Protein AF-J6F3E7-F1 (afdb_monomer_lite)

InterPro domains:
  IPR005828 Major facilitator, sugar transporter-like [PF00083] (1-115)
  IPR005828 Major facilitator, sugar transporter-like [PF00083] (135-213)
  IPR036259 MFS transporter superfamily [G3DSA:1.20.1250.20] (1-120)
  IPR036259 MFS transporter superfamily [G3DSA:1.20.1250.20] (129-216)
  IPR036259 MFS transporter superfamily [SSF103473] (1-211)
  IPR050360 Major Facilitator Superfamily Sugar Transporters [PTHR48022] (1-118)

pLDDT: mean 73.23, std 12.28, range [44.66, 89.81]

Organism: Trichosporon asahii var. asahii (strain ATCC 90039 / CBS 2479 / JCM 2466 / KCTC 7840 / NBRC 103889/ NCYC 2677 / UAMH 7654) (NCBI:txid1186058)

Structure (mmCIF, N/CA/C/O backbone):
data_AF-J6F3E7-F1
#
_entry.id   AF-J6F3E7-F1
#
loop_
_atom_site.group_PDB
_atom_site.id
_atom_site.type_symbol
_atom_site.label_atom_id
_atom_site.label_alt_id
_atom_site.label_comp_id
_atom_site.label_asym_id
_atom_site.label_entity_id
_atom_site.label_seq_id
_atom_site.pdbx_PDB_ins_code
_atom_site.Cartn_x
_atom_site.Cartn_y
_atom_site.Cartn_z
_atom_site.occupancy
_atom_site.B_iso_or_equiv
_atom_site.auth_seq_id
_atom_site.auth_comp_id
_atom_site.auth_asym_id
_atom_site.auth_atom_id
_atom_site.pdbx_PDB_model_num
ATOM 1 N N . MET A 1 1 ? 6.296 13.753 31.935 1.00 50.19 1 MET A N 1
ATOM 2 C CA . MET A 1 1 ? 5.073 13.911 31.118 1.00 50.19 1 MET A CA 1
ATOM 3 C C . MET A 1 1 ? 3.996 13.034 31.738 1.00 50.19 1 MET A C 1
ATOM 5 O O . MET A 1 1 ? 4.349 11.924 32.119 1.00 50.19 1 MET A O 1
ATOM 9 N N . PRO A 1 2 ? 2.759 13.520 31.930 1.00 67.19 2 PRO A N 1
ATOM 10 C CA . PRO A 1 2 ? 1.663 12.683 32.423 1.00 67.19 2 PRO A CA 1
ATOM 11 C C . PRO A 1 2 ? 1.386 11.515 31.458 1.00 67.19 2 PRO A C 1
ATOM 13 O O . PRO A 1 2 ? 1.603 11.644 30.252 1.00 67.19 2 PRO A O 1
ATOM 16 N N . GLU A 1 3 ? 0.958 10.369 31.996 1.00 77.50 3 GLU A N 1
ATOM 17 C CA . GLU A 1 3 ? 0.571 9.191 31.205 1.00 77.50 3 GLU A CA 1
ATOM 18 C C . GLU A 1 3 ? -0.661 9.510 30.337 1.00 77.50 3 GLU A C 1
ATOM 20 O O . GLU A 1 3 ? -1.531 10.282 30.739 1.00 77.50 3 GLU A O 1
ATOM 25 N N . SER A 1 4 ? -0.746 8.926 29.136 1.00 85.69 4 SER A N 1
ATOM 26 C CA . SER A 1 4 ? -1.888 9.156 28.241 1.00 85.69 4 SER A CA 1
ATOM 27 C C . SER A 1 4 ? -3.183 8.590 28.855 1.00 85.69 4 SER A C 1
ATOM 29 O O . SER A 1 4 ? -3.201 7.405 29.204 1.00 85.69 4 SER A O 1
ATOM 31 N N . PRO A 1 5 ? -4.289 9.361 28.910 1.00 81.81 5 PRO A N 1
ATOM 32 C CA . PRO A 1 5 ? -5.588 8.881 29.397 1.00 81.81 5 PRO A CA 1
ATOM 33 C C . PRO A 1 5 ? -6.073 7.594 28.711 1.00 81.81 5 PRO A C 1
ATOM 35 O O . PRO A 1 5 ? -6.621 6.706 29.362 1.00 81.81 5 PRO A O 1
ATOM 38 N N . ARG A 1 6 ? -5.776 7.427 27.412 1.00 85.38 6 ARG A N 1
ATOM 39 C CA . ARG A 1 6 ? -6.080 6.197 26.655 1.00 85.38 6 ARG A CA 1
ATOM 40 C C . ARG A 1 6 ? -5.357 4.970 27.211 1.00 85.38 6 ARG A C 1
ATOM 42 O O . ARG A 1 6 ? -5.933 3.888 27.272 1.00 85.38 6 ARG A O 1
ATOM 49 N N . TRP A 1 7 ? -4.097 5.125 27.616 1.00 87.00 7 TRP A N 1
ATOM 50 C CA . TRP A 1 7 ? -3.309 4.030 28.183 1.00 87.00 7 TRP A CA 1
ATOM 51 C C . TRP A 1 7 ? -3.808 3.642 29.579 1.00 87.00 7 TRP A C 1
ATOM 53 O O . TRP A 1 7 ? -3.915 2.455 29.874 1.00 87.00 7 TRP A O 1
ATOM 63 N N . LEU A 1 8 ? -4.181 4.626 30.404 1.00 86.62 8 LEU A N 1
ATOM 64 C CA . LEU A 1 8 ? -4.735 4.397 31.742 1.00 86.62 8 LEU A CA 1
ATOM 65 C C . LEU A 1 8 ? -6.034 3.581 31.688 1.00 86.62 8 LEU A C 1
ATOM 67 O O . LEU A 1 8 ? -6.158 2.580 32.393 1.00 86.62 8 LEU A O 1
ATOM 71 N N . ILE A 1 9 ? -6.953 3.931 30.784 1.00 86.75 9 ILE A N 1
ATOM 72 C CA . ILE A 1 9 ? -8.197 3.170 30.576 1.00 86.75 9 ILE A CA 1
ATOM 73 C C . ILE A 1 9 ? -7.888 1.762 30.053 1.00 86.75 9 ILE A C 1
ATOM 75 O O . ILE A 1 9 ? -8.474 0.791 30.528 1.00 86.75 9 ILE A O 1
ATOM 79 N N . LYS A 1 10 ? -6.909 1.618 29.149 1.00 82.56 10 LYS A N 1
ATOM 80 C CA . LYS A 1 10 ? -6.457 0.308 28.650 1.00 82.56 10 LYS A CA 1
ATOM 81 C C . LYS A 1 10 ? -5.895 -0.603 29.753 1.00 82.56 10 LYS A C 1
ATOM 83 O O . LYS A 1 10 ? -6.013 -1.818 29.640 1.00 82.56 10 LYS A O 1
ATOM 88 N N . GLN A 1 11 ? -5.314 -0.032 30.810 1.00 86.19 11 GLN A N 1
ATOM 89 C CA . GLN A 1 11 ? -4.823 -0.751 31.997 1.00 86.19 11 GLN A CA 1
ATOM 90 C C . GLN A 1 11 ? -5.900 -0.961 33.079 1.00 86.19 11 GLN A C 1
ATOM 92 O O . GLN A 1 11 ? -5.590 -1.445 34.164 1.00 86.19 11 GLN A O 1
ATOM 97 N N . GLY A 1 12 ? -7.156 -0.575 32.825 1.00 84.88 12 GLY A N 1
ATOM 98 C CA . GLY A 1 12 ? -8.250 -0.658 33.800 1.00 84.88 12 GLY A CA 1
ATOM 99 C C . GLY A 1 12 ? -8.241 0.445 34.868 1.00 84.88 12 GLY A C 1
ATOM 100 O O . GLY A 1 12 ? -9.077 0.426 35.766 1.00 84.88 12 GLY A O 1
ATOM 101 N N . ARG A 1 13 ? -7.343 1.435 34.772 1.00 88.75 13 ARG A N 1
ATOM 102 C CA . ARG A 1 13 ? -7.212 2.574 35.703 1.00 88.75 13 ARG A CA 1
ATOM 103 C C . ARG A 1 13 ? -8.103 3.739 35.268 1.00 88.75 13 ARG A C 1
ATOM 105 O O . ARG A 1 13 ? -7.631 4.815 34.903 1.00 88.75 13 ARG A O 1
ATOM 112 N N . VAL A 1 14 ? -9.409 3.495 35.265 1.00 85.75 14 VAL A N 1
ATOM 113 C CA . VAL A 1 14 ? -10.422 4.412 34.719 1.00 85.75 14 VAL A CA 1
ATOM 114 C C . VAL A 1 14 ? -10.509 5.718 35.516 1.00 85.75 14 VAL A C 1
ATOM 116 O O . VAL A 1 14 ? -10.544 6.791 34.917 1.00 85.75 14 VAL A O 1
ATOM 119 N N . ASP A 1 15 ? -10.449 5.643 36.846 1.00 86.00 15 ASP A N 1
ATOM 120 C CA . ASP A 1 15 ? -10.555 6.818 37.726 1.00 86.00 15 ASP A CA 1
ATOM 121 C C . ASP A 1 15 ? -9.326 7.734 37.637 1.00 86.00 15 ASP A C 1
ATOM 123 O O . ASP A 1 15 ? -9.420 8.954 37.787 1.00 86.00 15 ASP A O 1
ATOM 127 N N . ASP A 1 16 ? -8.150 7.157 37.371 1.00 85.75 16 ASP A N 1
ATOM 128 C CA . ASP A 1 16 ? -6.927 7.924 37.129 1.00 85.75 16 ASP A CA 1
ATOM 129 C C . ASP A 1 16 ? -7.004 8.659 35.786 1.00 85.75 16 ASP A C 1
ATOM 131 O O . ASP A 1 16 ? -6.597 9.817 35.699 1.00 85.75 16 ASP A O 1
ATOM 135 N N . ALA A 1 17 ? -7.561 8.019 34.752 1.00 84.12 17 ALA A N 1
ATOM 136 C CA . ALA A 1 17 ? -7.767 8.649 33.451 1.00 84.12 17 ALA A CA 1
ATOM 137 C C . ALA A 1 17 ? -8.753 9.818 33.538 1.00 84.12 17 ALA A C 1
ATOM 139 O O . ALA A 1 17 ? -8.473 10.894 33.011 1.00 84.12 17 ALA A O 1
ATOM 140 N N . HIS A 1 18 ? -9.857 9.630 34.265 1.00 85.31 18 HIS A N 1
ATOM 141 C CA . HIS A 1 18 ? -10.867 10.659 34.505 1.00 85.31 18 HIS A CA 1
ATOM 142 C C . HIS A 1 18 ? -10.257 11.869 35.224 1.00 85.31 18 HIS A C 1
ATOM 144 O O . HIS A 1 18 ? -10.434 13.000 34.786 1.00 85.31 18 HIS A O 1
ATOM 150 N N . ARG A 1 19 ? -9.412 11.639 36.237 1.00 85.81 19 ARG A N 1
ATOM 151 C CA . ARG A 1 19 ? -8.704 12.705 36.970 1.00 85.81 19 ARG A CA 1
ATOM 152 C C . ARG A 1 19 ? -7.705 13.473 36.111 1.00 85.81 19 ARG A C 1
ATOM 154 O O . ARG A 1 19 ? -7.544 14.679 36.283 1.00 85.81 19 ARG A O 1
ATOM 161 N N . VAL A 1 20 ? -7.012 12.785 35.205 1.00 85.94 20 VAL A N 1
ATOM 162 C CA . VAL A 1 20 ? -6.081 13.421 34.263 1.00 85.94 20 VAL A CA 1
ATOM 163 C C . VAL A 1 20 ? -6.845 14.279 33.251 1.00 85.94 20 VAL A C 1
ATOM 165 O O . VAL A 1 20 ? -6.427 15.409 33.005 1.00 85.94 20 VAL A O 1
ATOM 168 N N . LEU A 1 21 ? -7.971 13.792 32.721 1.00 84.19 21 LEU A N 1
ATOM 169 C CA . LEU A 1 21 ? -8.822 1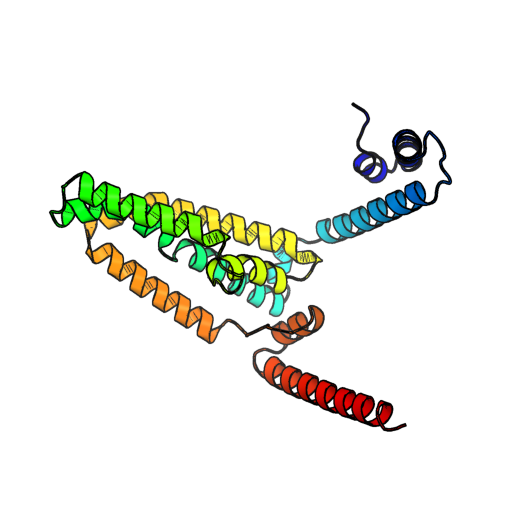4.548 31.796 1.00 84.19 21 LEU A CA 1
ATOM 170 C C . LEU A 1 21 ? -9.462 15.762 32.477 1.00 84.19 21 LEU A C 1
ATOM 172 O O . LEU A 1 21 ? -9.317 16.876 31.986 1.00 84.19 21 LEU A O 1
ATOM 176 N N . ALA A 1 22 ? -10.043 15.583 33.664 1.00 84.94 22 ALA A N 1
ATOM 177 C CA . ALA A 1 22 ? -10.606 16.668 34.464 1.00 84.94 22 ALA A CA 1
ATOM 178 C C . ALA A 1 22 ? -9.570 17.759 34.756 1.00 84.94 22 ALA A C 1
ATOM 180 O O . ALA A 1 22 ? -9.826 18.945 34.555 1.00 84.94 22 ALA A O 1
ATOM 181 N N . LYS A 1 23 ? -8.353 17.373 35.159 1.00 85.31 23 LYS A N 1
ATOM 182 C CA . LYS A 1 23 ? -7.267 18.320 35.445 1.00 85.31 23 LYS A CA 1
ATOM 183 C C . LYS A 1 23 ? -6.833 19.128 34.219 1.00 85.31 23 LYS A C 1
ATOM 185 O O . LYS A 1 23 ? -6.443 20.282 34.379 1.00 85.31 23 LYS A O 1
ATOM 190 N N . HIS A 1 24 ? -6.844 18.531 33.029 1.00 83.06 24 HIS A N 1
ATOM 191 C CA . HIS A 1 24 ? -6.349 19.180 31.815 1.00 83.06 24 HIS A CA 1
ATOM 192 C C . HIS A 1 24 ? -7.425 19.927 31.024 1.00 83.06 24 HIS A C 1
ATOM 194 O O . HIS A 1 24 ? -7.094 20.944 30.419 1.00 83.06 24 HIS A O 1
ATOM 200 N N . HIS A 1 25 ? -8.675 19.465 31.035 1.00 80.56 25 HIS A N 1
ATOM 201 C CA . HIS A 1 25 ? -9.743 20.000 30.183 1.00 80.56 25 HIS A CA 1
ATOM 202 C C . HIS A 1 25 ? -10.856 20.721 30.956 1.00 80.56 25 HIS A C 1
ATOM 204 O O . HIS A 1 25 ? -11.496 21.595 30.385 1.00 80.56 25 HIS A O 1
ATOM 210 N N . ALA A 1 26 ? -11.034 20.444 32.253 1.00 79.62 26 ALA A N 1
ATOM 211 C CA . ALA A 1 26 ? -12.095 21.041 33.076 1.00 79.62 26 ALA A CA 1
ATOM 212 C C . ALA A 1 26 ? -11.584 21.629 34.408 1.00 79.62 26 ALA A C 1
ATOM 214 O O . ALA A 1 26 ? -12.322 21.751 35.381 1.00 79.62 26 ALA A O 1
ATOM 215 N N . ASN A 1 27 ? -10.295 21.986 34.478 1.00 80.62 27 ASN A N 1
ATOM 216 C CA . ASN A 1 27 ? -9.660 22.602 35.653 1.00 80.62 27 ASN A CA 1
ATOM 217 C C . ASN A 1 27 ? -9.866 21.828 36.981 1.00 80.62 27 ASN A C 1
ATOM 219 O O . ASN A 1 27 ? -9.847 22.408 38.065 1.00 80.62 27 ASN A O 1
ATOM 223 N N . GLY A 1 28 ? -10.038 20.507 36.892 1.00 77.31 28 GLY A N 1
ATOM 224 C CA . GLY A 1 28 ? -10.258 19.601 38.019 1.00 77.31 28 GLY A CA 1
ATOM 225 C C . GLY A 1 28 ? -11.706 19.150 38.221 1.00 77.31 28 GLY A C 1
ATOM 226 O O . GLY A 1 28 ? -11.921 18.307 39.089 1.00 77.31 28 GLY A O 1
ATOM 227 N N . ASP A 1 29 ? -12.667 19.648 37.438 1.00 82.56 29 ASP A N 1
ATOM 228 C CA . ASP A 1 29 ? -14.055 19.187 37.502 1.00 82.56 29 ASP A CA 1
ATOM 229 C C . ASP A 1 29 ? -14.221 17.834 36.790 1.00 82.56 29 ASP A C 1
ATOM 231 O O . ASP A 1 29 ? -13.900 17.675 35.611 1.00 82.56 29 ASP A O 1
ATOM 235 N N . MET A 1 30 ? -14.669 16.832 37.543 1.00 79.00 30 MET A N 1
ATOM 236 C CA . MET A 1 30 ? -14.867 15.467 37.052 1.00 79.00 30 MET A CA 1
ATOM 237 C C . MET A 1 30 ? -16.235 15.304 36.384 1.00 79.00 30 MET A C 1
ATOM 239 O O . MET A 1 30 ? -16.381 14.444 35.519 1.00 79.00 30 MET A O 1
ATOM 243 N N . ASP A 1 31 ? -17.221 16.120 36.751 1.00 83.88 31 ASP A N 1
ATOM 244 C CA . ASP A 1 31 ? -18.595 15.997 36.258 1.00 83.88 31 ASP A CA 1
ATOM 245 C C . ASP A 1 31 ? -18.865 16.907 35.051 1.00 83.88 31 ASP A C 1
ATOM 247 O O . ASP A 1 31 ? -19.991 16.968 34.551 1.00 83.88 31 ASP A O 1
ATOM 251 N N . ASP A 1 32 ? -17.830 17.589 34.549 1.00 86.31 32 ASP A N 1
ATOM 252 C CA . ASP A 1 32 ? -17.946 18.426 33.366 1.00 86.31 32 ASP A CA 1
ATOM 253 C C . ASP A 1 32 ? -18.401 17.592 32.143 1.00 86.31 32 ASP A C 1
ATOM 255 O O . ASP A 1 32 ? -17.823 16.530 31.853 1.00 86.31 32 ASP A O 1
ATOM 259 N N . PRO A 1 33 ? -19.421 18.055 31.393 1.00 86.31 33 PRO A N 1
ATOM 260 C CA . PRO A 1 33 ? -19.954 17.339 30.238 1.00 86.31 33 PRO A CA 1
ATOM 261 C C . PRO A 1 33 ? -18.902 16.974 29.182 1.00 86.31 33 PRO A C 1
ATOM 263 O O . PRO A 1 33 ? -19.021 15.925 28.547 1.00 86.31 33 PRO A O 1
ATOM 266 N N . LEU A 1 34 ? -17.865 17.801 28.997 1.00 86.56 34 LEU A N 1
ATOM 267 C CA . LEU A 1 34 ? -16.790 17.548 28.037 1.00 86.56 34 LEU A CA 1
ATOM 268 C C . LEU A 1 34 ? -15.946 16.343 28.459 1.00 86.56 34 LEU A C 1
ATOM 270 O O . LEU A 1 34 ? -15.649 15.476 27.641 1.00 86.56 34 LEU A O 1
ATOM 274 N N . VAL A 1 35 ? -15.599 16.254 29.743 1.00 85.62 35 VAL A N 1
ATOM 275 C CA . VAL A 1 35 ? -14.761 15.174 30.285 1.00 85.62 35 VAL A CA 1
ATOM 276 C C . VAL A 1 35 ? -15.484 13.834 30.197 1.00 85.62 35 VAL A C 1
ATOM 278 O O . VAL A 1 35 ? -14.885 12.824 29.821 1.00 85.62 35 VAL A O 1
ATOM 281 N N . LEU A 1 36 ? -16.784 13.817 30.499 1.00 86.88 36 LEU A N 1
ATOM 282 C CA . LEU A 1 36 ? -17.619 12.624 30.364 1.00 86.88 36 LEU A CA 1
ATOM 283 C C . LEU A 1 36 ? -17.744 12.180 28.901 1.00 86.88 36 LEU A C 1
ATOM 285 O O . LEU A 1 36 ? -17.652 10.981 28.624 1.00 86.88 36 LEU A O 1
ATOM 289 N N . HIS A 1 37 ? -17.900 13.125 27.972 1.00 88.12 37 HIS A N 1
ATOM 290 C CA . HIS A 1 37 ? -17.949 12.835 26.540 1.00 88.12 37 HIS A CA 1
ATOM 291 C C . HIS A 1 37 ? -16.627 12.244 26.035 1.00 88.12 37 HIS A C 1
ATOM 293 O O . HIS A 1 37 ? -16.618 11.179 25.422 1.00 88.12 37 HIS A O 1
ATOM 299 N N . GLU A 1 38 ? -15.490 12.858 26.363 1.00 86.31 38 GLU A N 1
ATOM 300 C CA . GLU A 1 38 ? -14.169 12.336 25.990 1.00 86.31 38 GLU A CA 1
ATOM 301 C C . GLU A 1 38 ? -13.895 10.955 26.602 1.00 86.31 38 GLU A C 1
ATOM 303 O O . GLU A 1 38 ? -13.337 10.068 25.952 1.00 86.31 38 GLU A O 1
ATOM 308 N N . MET A 1 39 ? -14.326 10.730 27.847 1.00 87.12 39 MET A N 1
ATOM 309 C CA . MET A 1 39 ? -14.259 9.418 28.490 1.00 87.12 39 MET A CA 1
ATOM 310 C C . MET A 1 39 ? -15.061 8.363 27.720 1.00 87.12 39 MET A C 1
ATOM 312 O O . MET A 1 39 ? -14.595 7.229 27.575 1.00 87.12 39 MET A O 1
ATOM 316 N N . GLN A 1 40 ? -16.251 8.714 27.227 1.00 88.19 40 GLN A N 1
ATOM 317 C CA . GLN A 1 40 ? -17.076 7.829 26.405 1.00 88.19 40 GLN A CA 1
ATOM 318 C C . GLN A 1 40 ? -16.425 7.550 25.050 1.00 88.19 40 GLN A C 1
ATOM 320 O O . GLN A 1 40 ? -16.330 6.386 24.664 1.00 88.19 40 GLN A O 1
ATOM 325 N N . GLU A 1 41 ? -15.902 8.570 24.370 1.00 88.88 41 GLU A N 1
ATOM 326 C CA . GLU A 1 41 ? -15.201 8.408 23.093 1.00 88.88 41 GLU A CA 1
ATOM 327 C C . GLU A 1 41 ? -13.982 7.494 23.223 1.00 88.88 41 GLU A C 1
ATOM 329 O O . GLU A 1 41 ? -13.788 6.590 22.409 1.00 88.88 41 GLU A O 1
ATOM 334 N N . ILE A 1 42 ? -13.172 7.675 24.270 1.00 87.94 42 ILE A N 1
ATOM 335 C CA . ILE A 1 42 ? -11.989 6.839 24.492 1.00 87.94 42 ILE A CA 1
ATOM 336 C C . ILE A 1 42 ? -12.390 5.390 24.789 1.00 87.94 42 ILE A C 1
ATOM 338 O O . ILE A 1 42 ? -11.745 4.468 24.286 1.00 87.94 42 ILE A O 1
ATOM 342 N N . ARG A 1 43 ? -13.443 5.162 25.585 1.00 86.75 43 ARG A N 1
ATOM 343 C CA . ARG A 1 43 ? -13.949 3.807 25.859 1.00 86.75 43 ARG A CA 1
ATOM 344 C C . ARG A 1 43 ? -14.480 3.142 24.591 1.00 86.75 43 ARG A C 1
ATOM 346 O O . ARG A 1 43 ? -14.056 2.029 24.293 1.00 86.75 43 ARG A O 1
ATOM 353 N N . ALA A 1 44 ? -15.308 3.843 23.818 1.00 86.44 44 ALA A N 1
ATOM 354 C CA . ALA A 1 44 ? -15.839 3.350 22.550 1.00 86.44 44 ALA A CA 1
ATOM 355 C C . ALA A 1 44 ? -14.713 3.027 21.551 1.00 86.44 44 ALA A C 1
ATOM 357 O O . ALA A 1 44 ? -14.718 1.974 20.914 1.00 86.44 44 ALA A O 1
ATOM 358 N N . ALA A 1 45 ? -13.689 3.882 21.466 1.00 82.12 45 ALA A N 1
ATOM 359 C CA . ALA A 1 45 ? -12.518 3.636 20.630 1.00 82.12 45 ALA A CA 1
ATOM 360 C C . ALA A 1 45 ? -11.721 2.399 21.082 1.00 82.12 45 ALA A C 1
ATOM 362 O O . ALA A 1 45 ? -11.266 1.622 20.245 1.00 82.12 45 ALA A O 1
ATOM 363 N N . LEU A 1 46 ? -11.554 2.186 22.392 1.00 84.69 46 LEU A N 1
ATOM 364 C CA . LEU A 1 46 ? -10.848 1.019 22.933 1.00 84.69 46 LEU A CA 1
ATOM 365 C C . LEU A 1 46 ? -11.632 -0.288 22.748 1.00 84.69 46 LEU A C 1
ATOM 367 O O . LEU A 1 46 ? -11.020 -1.331 22.517 1.00 84.69 46 LEU A O 1
ATOM 371 N N . GLU A 1 47 ? -12.963 -0.251 22.824 1.00 83.44 47 GLU A N 1
ATOM 372 C CA . GLU A 1 47 ? -13.821 -1.396 22.500 1.00 83.44 47 GLU A CA 1
ATOM 373 C C . GLU A 1 47 ? -13.697 -1.771 21.020 1.00 83.44 47 GLU A C 1
ATOM 375 O O . GLU A 1 47 ? -13.400 -2.927 20.710 1.00 83.44 47 GLU A O 1
ATOM 380 N N . ALA A 1 48 ? -13.774 -0.785 20.123 1.00 77.44 48 ALA A N 1
ATOM 381 C CA . ALA A 1 48 ? -13.550 -0.981 18.692 1.00 77.44 48 ALA A CA 1
ATOM 382 C C . ALA A 1 48 ? -12.134 -1.521 18.382 1.00 77.44 48 ALA A C 1
ATOM 384 O O . ALA A 1 48 ? -11.968 -2.421 17.554 1.00 77.44 48 ALA A O 1
ATOM 385 N N . GLU A 1 49 ? -11.097 -1.034 19.079 1.00 77.50 49 GLU A N 1
ATOM 386 C CA . GLU A 1 49 ? -9.733 -1.573 18.981 1.00 77.50 49 GLU A CA 1
ATOM 387 C C . GLU A 1 49 ? -9.655 -3.031 19.458 1.00 77.50 49 GLU A C 1
ATOM 389 O O . GLU A 1 49 ? -8.976 -3.847 18.831 1.00 77.50 49 GLU A O 1
ATOM 394 N N . LYS A 1 50 ? -10.345 -3.386 20.549 1.00 75.38 50 LYS A N 1
ATOM 395 C CA . LYS A 1 50 ? -10.359 -4.745 21.114 1.00 75.38 50 LYS A CA 1
ATOM 396 C C . LYS A 1 50 ? -11.057 -5.735 20.185 1.00 75.38 50 LYS A C 1
ATOM 398 O O . LYS A 1 50 ? -10.568 -6.854 20.030 1.00 75.38 50 LYS A O 1
ATOM 403 N N . GLU A 1 51 ? -12.149 -5.332 19.541 1.00 72.12 51 GLU A N 1
ATOM 404 C CA . GLU A 1 51 ? -12.813 -6.120 18.495 1.00 72.12 51 GLU A CA 1
ATOM 405 C C . GLU A 1 51 ? -11.893 -6.336 17.291 1.00 72.12 51 GLU A C 1
ATOM 407 O O . GLU A 1 51 ? -11.761 -7.452 16.785 1.00 72.12 51 GLU A O 1
ATOM 412 N N . GLN A 1 52 ? -11.167 -5.297 16.878 1.00 65.88 52 GLN A N 1
ATOM 413 C CA . GLN A 1 52 ? -10.190 -5.403 15.800 1.00 65.88 52 GLN A CA 1
ATOM 414 C C . GLN A 1 52 ? -8.964 -6.250 16.184 1.00 65.88 52 GLN A C 1
ATOM 416 O O . GLN A 1 52 ? -8.355 -6.891 15.328 1.00 65.88 52 GLN A O 1
ATOM 421 N N . GLN A 1 53 ? -8.600 -6.299 17.465 1.00 67.19 53 GLN A N 1
ATOM 422 C CA . GLN A 1 53 ? -7.483 -7.102 17.961 1.00 67.19 53 GLN A CA 1
ATOM 423 C C . GLN A 1 53 ? -7.804 -8.605 17.997 1.00 67.19 53 GLN A C 1
ATOM 425 O O . GLN A 1 53 ? -6.882 -9.418 17.921 1.00 67.19 53 GLN A O 1
ATOM 430 N N . GLN A 1 54 ? -9.088 -8.976 18.060 1.00 68.75 54 GLN A N 1
ATOM 431 C CA . GLN A 1 54 ? -9.541 -10.370 18.018 1.00 68.75 54 GLN A CA 1
ATOM 432 C C . GLN A 1 54 ? -9.495 -10.984 16.610 1.00 68.75 54 GLN A C 1
ATOM 434 O O . GLN A 1 54 ? -9.568 -12.208 16.488 1.00 68.75 54 GLN A O 1
ATOM 439 N N . THR A 1 55 ? -9.332 -10.181 15.549 1.00 72.88 55 THR A N 1
ATOM 440 C CA . THR A 1 55 ? -9.245 -10.702 14.178 1.00 72.88 55 THR A CA 1
ATOM 441 C C . THR A 1 55 ? -7.836 -11.184 13.825 1.00 72.88 55 THR A C 1
ATOM 443 O O . THR A 1 55 ? -6.814 -10.538 14.092 1.00 72.88 55 THR A O 1
ATOM 446 N N . SER A 1 56 ? -7.778 -12.353 13.190 1.00 80.00 56 SER A N 1
ATOM 447 C CA . SER A 1 56 ? -6.555 -13.018 12.745 1.00 80.00 56 SER A CA 1
ATOM 448 C C . SER A 1 56 ? -6.376 -12.896 11.231 1.00 80.00 56 SER A C 1
ATOM 450 O O . SER A 1 56 ? -7.341 -12.857 10.472 1.00 80.00 56 SER A O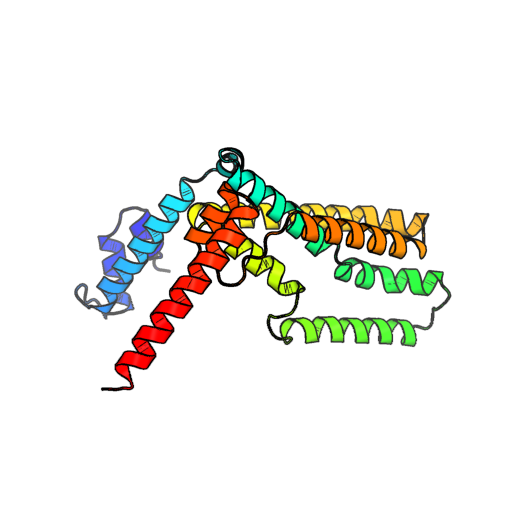 1
ATOM 452 N N . TYR A 1 57 ? -5.128 -12.918 10.747 1.00 79.25 57 TYR A N 1
ATOM 453 C CA . TYR A 1 57 ? -4.839 -12.959 9.303 1.00 79.25 57 TYR A CA 1
ATOM 454 C C . TYR A 1 57 ? -5.447 -14.190 8.608 1.00 79.25 57 TYR A C 1
ATOM 456 O O . TYR A 1 57 ? -5.725 -14.154 7.412 1.00 79.25 57 TYR A O 1
ATOM 464 N N . LEU A 1 58 ? -5.700 -15.271 9.351 1.00 80.69 58 LEU A N 1
ATOM 465 C CA . LEU A 1 58 ? -6.355 -16.466 8.816 1.00 80.69 58 LEU A CA 1
ATOM 466 C C . LEU A 1 58 ? -7.840 -16.242 8.494 1.00 80.69 58 LEU A C 1
ATOM 468 O O . LEU A 1 58 ? -8.406 -16.993 7.700 1.00 80.69 58 LEU A O 1
ATOM 472 N N . ASP A 1 59 ? -8.465 -15.193 9.032 1.00 80.50 59 ASP A N 1
ATOM 473 C CA . ASP A 1 59 ? -9.879 -14.884 8.791 1.00 80.50 59 ASP A CA 1
ATOM 474 C C . ASP A 1 59 ? -10.153 -14.484 7.334 1.00 80.50 59 ASP A C 1
ATOM 476 O O . ASP A 1 59 ? -11.273 -14.642 6.840 1.00 80.50 59 ASP A O 1
ATOM 480 N N . PHE A 1 60 ? -9.111 -14.078 6.599 1.00 80.12 60 PHE A N 1
ATOM 481 C CA . PHE A 1 60 ? -9.192 -13.855 5.156 1.00 80.12 60 PHE A CA 1
ATOM 482 C C . PHE A 1 60 ? -9.451 -15.138 4.361 1.00 80.12 60 PHE A C 1
ATOM 484 O O . PHE A 1 60 ? -10.052 -15.095 3.290 1.00 80.12 60 PHE A O 1
ATOM 491 N N . PHE A 1 61 ? -9.035 -16.291 4.887 1.00 81.75 61 PHE A N 1
ATOM 492 C CA . PHE A 1 61 ? -9.186 -17.579 4.217 1.00 81.75 61 PHE A CA 1
ATOM 493 C C . PHE A 1 61 ? -10.427 -18.353 4.670 1.00 81.75 61 PHE A C 1
ATOM 495 O O . PHE A 1 61 ? -10.756 -19.369 4.053 1.00 81.75 61 PHE A O 1
ATOM 502 N N . LYS A 1 62 ? -11.136 -17.896 5.707 1.00 77.19 62 LYS A N 1
ATOM 503 C CA . LYS A 1 62 ? -12.290 -18.616 6.267 1.00 77.19 62 LYS A CA 1
ATOM 504 C C . LYS A 1 62 ? -13.522 -18.574 5.363 1.00 77.19 62 LYS A C 1
ATOM 506 O O . LYS A 1 62 ? -14.154 -19.608 5.182 1.00 77.19 62 LYS A O 1
ATOM 511 N N . THR A 1 63 ? -13.840 -17.427 4.763 1.00 80.12 63 THR A N 1
ATOM 512 C CA . THR A 1 63 ? -15.041 -17.271 3.923 1.00 80.12 63 THR A CA 1
ATOM 513 C C . THR A 1 63 ? -14.690 -17.051 2.448 1.00 80.12 63 THR A C 1
ATOM 515 O O . THR A 1 63 ? -13.652 -16.457 2.137 1.00 80.12 63 THR A O 1
ATOM 518 N N . PRO A 1 64 ? -15.537 -17.509 1.508 1.00 72.25 64 PRO A N 1
ATOM 519 C CA . PRO A 1 64 ? -15.320 -17.289 0.078 1.00 72.25 64 PRO A CA 1
ATOM 520 C C . PRO A 1 64 ? -15.317 -15.795 -0.293 1.00 72.25 64 PRO A C 1
ATOM 522 O O . PRO A 1 64 ? -14.482 -15.377 -1.098 1.00 72.25 64 PRO A O 1
ATOM 525 N N . ALA A 1 65 ? -16.158 -14.973 0.345 1.00 73.31 65 ALA A N 1
ATOM 526 C CA . ALA A 1 65 ? -16.142 -13.520 0.180 1.00 73.31 65 ALA A CA 1
ATOM 527 C C . ALA A 1 65 ? -14.815 -12.890 0.630 1.00 73.31 65 ALA A C 1
ATOM 529 O O . ALA A 1 65 ? -14.237 -12.075 -0.093 1.00 73.31 65 ALA A O 1
ATOM 530 N N . ASN A 1 66 ? -14.268 -13.306 1.777 1.00 77.88 66 ASN A N 1
ATOM 531 C CA . ASN A 1 66 ? -12.995 -12.769 2.260 1.00 77.88 66 ASN A CA 1
ATOM 532 C C . ASN A 1 66 ? -11.809 -13.190 1.381 1.00 77.88 66 ASN A C 1
ATOM 534 O O . ASN A 1 66 ? -10.889 -12.395 1.193 1.00 77.88 66 ASN A O 1
ATOM 538 N N . ARG A 1 67 ? -11.855 -14.380 0.766 1.00 80.88 67 ARG A N 1
ATOM 539 C CA . ARG A 1 67 ? -10.848 -14.811 -0.221 1.00 80.88 67 ARG A CA 1
ATOM 540 C C . ARG A 1 67 ? -10.884 -13.954 -1.484 1.00 80.88 67 ARG A C 1
ATOM 542 O O . ARG A 1 67 ? -9.829 -13.583 -1.990 1.00 80.88 67 ARG A O 1
ATOM 549 N N . ARG A 1 68 ? -12.080 -13.605 -1.975 1.00 78.44 68 ARG A N 1
ATOM 550 C CA . ARG A 1 68 ? -12.248 -12.680 -3.111 1.00 78.44 68 ARG A CA 1
ATOM 551 C C . ARG A 1 68 ? -11.712 -11.288 -2.778 1.00 78.44 68 ARG A C 1
ATOM 553 O O . ARG A 1 68 ? -10.970 -10.724 -3.575 1.00 78.44 68 ARG A O 1
ATOM 560 N N . ARG A 1 69 ? -12.001 -10.775 -1.577 1.00 81.69 69 ARG A N 1
ATOM 561 C CA . ARG A 1 69 ? -11.435 -9.509 -1.077 1.00 81.69 69 ARG A CA 1
ATOM 562 C C . ARG A 1 69 ? -9.910 -9.561 -1.009 1.00 81.69 69 ARG A C 1
ATOM 564 O O . ARG A 1 69 ? -9.254 -8.655 -1.506 1.00 81.69 69 ARG A O 1
ATOM 571 N N . LEU A 1 70 ? -9.342 -10.639 -0.466 1.00 84.00 70 LEU A N 1
ATOM 572 C CA . LEU A 1 70 ? -7.893 -10.832 -0.410 1.00 84.00 70 LEU A CA 1
ATOM 573 C C . LEU A 1 70 ? -7.272 -10.852 -1.814 1.00 84.00 70 LEU A C 1
ATOM 575 O O . LEU A 1 70 ? -6.275 -10.177 -2.043 1.00 84.00 70 LEU A O 1
ATOM 579 N N . PHE A 1 71 ? -7.874 -11.575 -2.761 1.00 84.75 71 PHE A N 1
ATOM 580 C CA . PHE A 1 71 ? -7.409 -11.615 -4.149 1.00 84.75 71 PHE A CA 1
ATOM 581 C C . PHE A 1 71 ? -7.384 -10.221 -4.785 1.00 84.75 71 PHE A C 1
ATOM 583 O O . PHE A 1 71 ? -6.371 -9.823 -5.356 1.00 84.75 71 PHE A O 1
ATOM 590 N N . VAL A 1 72 ? -8.464 -9.456 -4.626 1.00 82.25 72 VAL A N 1
ATOM 591 C CA . VAL A 1 72 ? -8.552 -8.076 -5.115 1.00 82.25 72 VAL A CA 1
ATOM 592 C C . VAL A 1 72 ? -7.438 -7.220 -4.506 1.00 82.25 72 VAL A C 1
ATOM 594 O O . VAL A 1 72 ? -6.711 -6.572 -5.251 1.00 82.25 72 VAL A O 1
ATOM 597 N N . ILE A 1 73 ? -7.222 -7.279 -3.186 1.00 84.12 73 ILE A N 1
ATOM 598 C CA . ILE A 1 73 ? -6.143 -6.538 -2.507 1.00 84.12 73 ILE A CA 1
ATOM 599 C C . ILE A 1 73 ? -4.780 -6.861 -3.124 1.00 84.12 73 ILE A C 1
ATOM 601 O O . ILE A 1 73 ? -4.037 -5.945 -3.464 1.00 84.12 73 ILE A O 1
ATOM 605 N N . LEU A 1 74 ? -4.468 -8.145 -3.322 1.00 85.81 74 LEU A N 1
ATOM 606 C CA . LEU A 1 74 ? -3.195 -8.579 -3.904 1.00 85.81 74 LEU A CA 1
ATOM 607 C C . LEU A 1 74 ? -2.994 -8.035 -5.325 1.00 85.81 74 LEU A C 1
ATOM 609 O O . LEU A 1 74 ? -1.919 -7.521 -5.640 1.00 85.81 74 LEU A O 1
ATOM 613 N N . VAL A 1 75 ? -4.031 -8.101 -6.164 1.00 83.56 75 VAL A N 1
ATOM 614 C CA . VAL A 1 75 ? -3.990 -7.596 -7.544 1.00 83.56 75 VAL A CA 1
ATOM 615 C C . VAL A 1 75 ? -3.788 -6.079 -7.568 1.00 83.56 75 VAL A C 1
ATOM 617 O O . VAL A 1 75 ? -2.949 -5.598 -8.330 1.00 83.56 75 VAL A O 1
ATOM 620 N N . ILE A 1 76 ? -4.471 -5.319 -6.702 1.00 81.56 76 ILE A N 1
ATOM 621 C CA . ILE A 1 76 ? -4.275 -3.863 -6.597 1.00 81.56 76 ILE A CA 1
ATOM 622 C C . ILE A 1 76 ? -2.869 -3.535 -6.104 1.00 81.56 76 ILE A C 1
ATOM 624 O O . ILE A 1 76 ? -2.225 -2.646 -6.661 1.00 81.56 76 ILE A O 1
ATOM 628 N N . SER A 1 77 ? -2.373 -4.219 -5.069 1.00 81.12 77 SER A N 1
ATOM 629 C CA . SER A 1 77 ? -1.046 -3.955 -4.501 1.00 81.12 77 SER A CA 1
ATOM 630 C C . SER A 1 77 ? 0.061 -4.126 -5.537 1.00 81.12 77 SER A C 1
ATOM 632 O O . SER A 1 77 ? 0.944 -3.271 -5.642 1.00 81.12 77 SER A O 1
ATOM 634 N N . VAL A 1 78 ? 0.008 -5.203 -6.324 1.00 81.25 78 VAL A N 1
ATOM 635 C CA . VAL A 1 78 ? 0.973 -5.453 -7.402 1.00 81.25 78 VAL A CA 1
ATOM 636 C C . VAL A 1 78 ? 0.754 -4.471 -8.551 1.00 81.25 78 VAL A C 1
ATOM 638 O O . VAL A 1 78 ? 1.707 -3.824 -8.984 1.00 81.25 78 VAL A O 1
ATOM 641 N N . GLY A 1 79 ? -0.499 -4.285 -8.975 1.00 77.50 79 GLY A N 1
ATOM 642 C CA . GLY A 1 79 ? -0.874 -3.360 -10.041 1.00 77.50 79 GLY A CA 1
ATOM 643 C C . GLY A 1 79 ? -0.365 -1.949 -9.795 1.00 77.50 79 GLY A C 1
ATOM 644 O O . GLY A 1 79 ? 0.296 -1.381 -10.655 1.00 77.50 79 GLY A O 1
ATOM 645 N N . THR A 1 80 ? -0.552 -1.428 -8.583 1.00 74.31 80 THR A N 1
ATOM 646 C CA . THR A 1 80 ? -0.138 -0.069 -8.205 1.00 74.31 80 THR A CA 1
ATOM 647 C C . THR A 1 80 ? 1.376 0.140 -8.317 1.00 74.31 80 THR A C 1
ATOM 649 O O . THR A 1 80 ? 1.809 1.217 -8.714 1.00 74.31 80 THR A O 1
ATOM 652 N N . ASN A 1 81 ? 2.194 -0.871 -7.998 1.00 71.94 81 ASN A N 1
ATOM 653 C CA . ASN A 1 81 ? 3.656 -0.770 -8.124 1.00 71.94 81 ASN A CA 1
ATOM 654 C C . ASN A 1 81 ? 4.134 -0.872 -9.571 1.00 71.94 81 ASN A C 1
ATOM 656 O O . ASN A 1 81 ? 5.194 -0.352 -9.914 1.00 71.94 81 ASN A O 1
ATOM 660 N N . TRP A 1 82 ? 3.396 -1.614 -10.393 1.00 71.25 82 TRP A N 1
ATOM 661 C CA . TRP A 1 82 ? 3.793 -1.935 -11.759 1.00 71.25 82 TRP A CA 1
ATOM 662 C C . TRP A 1 82 ? 3.187 -0.976 -12.789 1.00 71.25 82 TRP A C 1
ATOM 664 O O . TRP A 1 82 ? 3.619 -0.977 -13.941 1.00 71.25 82 TRP A O 1
ATOM 674 N N . VAL A 1 83 ? 2.291 -0.071 -12.367 1.00 66.12 83 VAL A N 1
ATOM 675 C CA . VAL A 1 83 ? 2.062 1.192 -13.079 1.00 66.12 83 VAL A CA 1
ATOM 676 C C . VAL A 1 83 ? 3.389 1.944 -13.053 1.00 66.12 83 VAL A C 1
ATOM 678 O O . VAL A 1 83 ? 3.796 2.452 -12.012 1.00 66.12 83 VAL A O 1
ATOM 681 N N . GLY A 1 84 ? 4.086 1.952 -14.190 1.00 58.84 84 GLY A N 1
ATOM 682 C CA . GLY A 1 84 ? 5.512 2.255 -14.349 1.00 58.84 84 GLY A CA 1
ATOM 683 C C . GLY A 1 84 ? 6.018 3.640 -13.926 1.00 58.84 84 GLY A C 1
ATOM 684 O O . GLY A 1 84 ? 7.028 4.074 -14.455 1.00 58.84 84 GLY A O 1
ATOM 685 N N . ASN A 1 85 ? 5.393 4.342 -12.983 1.00 65.31 85 ASN A N 1
ATOM 686 C CA . ASN A 1 85 ? 5.839 5.640 -12.487 1.00 65.31 85 ASN A CA 1
ATOM 687 C C . ASN A 1 85 ? 7.271 5.580 -11.921 1.00 65.31 85 ASN A C 1
ATOM 689 O O . ASN A 1 85 ? 8.143 6.336 -12.349 1.00 65.31 85 ASN A O 1
ATOM 693 N N . GLY A 1 86 ? 7.553 4.624 -11.028 1.00 64.88 86 GLY A N 1
ATOM 694 C CA . GLY A 1 86 ? 8.908 4.439 -10.497 1.00 64.88 86 GLY A CA 1
ATOM 695 C C . GLY A 1 86 ? 9.887 4.002 -11.586 1.00 64.88 86 GLY A C 1
ATOM 696 O O . GLY A 1 86 ? 10.958 4.574 -11.745 1.00 64.88 86 GLY A O 1
ATOM 697 N N . VAL A 1 87 ? 9.495 3.026 -12.400 1.00 65.94 87 VAL A N 1
ATOM 698 C CA . VAL A 1 87 ? 10.370 2.416 -13.409 1.00 65.94 87 VAL A CA 1
ATOM 699 C C . VAL A 1 87 ? 10.729 3.397 -14.530 1.00 65.94 87 VAL A C 1
ATOM 701 O O . VAL A 1 87 ? 11.902 3.550 -14.857 1.00 65.94 87 VAL A O 1
ATOM 704 N N . VAL A 1 88 ? 9.753 4.118 -15.081 1.00 68.25 88 VAL A N 1
ATOM 705 C CA . VAL A 1 88 ? 10.000 5.156 -16.089 1.00 68.25 88 VAL A CA 1
ATOM 706 C C . VAL A 1 88 ? 10.924 6.217 -15.497 1.00 68.25 88 VAL A C 1
ATOM 708 O O . VAL A 1 88 ? 11.946 6.523 -16.093 1.00 68.25 88 VAL A O 1
ATOM 711 N N . SER A 1 89 ? 10.656 6.705 -14.286 1.00 69.69 89 SER A N 1
ATOM 712 C CA . SER A 1 89 ? 11.478 7.758 -13.678 1.00 69.69 89 SER A CA 1
ATOM 713 C C . SER A 1 89 ? 12.923 7.343 -13.407 1.00 69.69 89 SER A C 1
ATOM 715 O O . SER A 1 89 ? 13.846 8.100 -13.703 1.00 69.69 89 SER A O 1
ATOM 717 N N . TYR A 1 90 ? 13.143 6.137 -12.882 1.00 72.31 90 TYR A N 1
ATOM 718 C CA . TYR A 1 90 ? 14.485 5.668 -12.533 1.00 72.31 90 TYR A CA 1
ATOM 719 C C . TYR A 1 90 ? 15.308 5.231 -13.751 1.00 72.31 90 TYR A C 1
ATOM 721 O O . TYR A 1 90 ? 16.529 5.396 -13.753 1.00 72.31 90 TYR A O 1
ATOM 729 N N . TYR A 1 91 ? 14.665 4.705 -14.796 1.00 74.75 91 TYR A N 1
ATOM 730 C CA . TYR A 1 91 ? 15.363 4.083 -15.926 1.00 74.75 91 TYR A CA 1
ATOM 731 C C . TYR A 1 91 ? 15.319 4.892 -17.226 1.00 74.75 91 TYR A C 1
ATOM 733 O O . TYR A 1 91 ? 16.043 4.562 -18.166 1.00 74.75 91 TYR A O 1
ATOM 741 N N . LEU A 1 92 ? 14.571 5.999 -17.283 1.00 75.44 92 LEU A N 1
ATOM 742 C CA . LEU A 1 92 ? 14.547 6.896 -18.442 1.00 75.44 92 LEU A CA 1
ATOM 743 C C . LEU A 1 92 ? 15.930 7.472 -18.762 1.00 75.44 92 LEU A C 1
ATOM 745 O O . LEU A 1 92 ? 16.351 7.412 -19.910 1.00 75.44 92 LEU A O 1
ATOM 749 N N . SER A 1 93 ? 16.683 7.943 -17.764 1.00 75.56 93 SER A N 1
ATOM 750 C CA . SER A 1 93 ? 18.031 8.494 -17.987 1.00 75.56 93 SER A CA 1
ATOM 751 C C . SER A 1 93 ? 19.032 7.453 -18.536 1.00 75.56 93 SER A C 1
ATOM 753 O O . SER A 1 93 ? 19.650 7.719 -19.571 1.00 75.56 93 SER A O 1
ATOM 755 N N . PRO A 1 94 ? 19.172 6.246 -17.945 1.00 73.75 94 PRO A N 1
ATOM 756 C CA . PRO A 1 94 ? 19.964 5.165 -18.539 1.00 73.75 94 PRO A CA 1
ATOM 757 C C . PRO A 1 94 ? 19.538 4.777 -19.964 1.00 73.75 94 PRO A C 1
ATOM 759 O O . PRO A 1 94 ? 20.396 4.553 -20.814 1.00 73.75 94 PRO A O 1
ATOM 762 N N . ILE A 1 95 ? 18.236 4.730 -20.257 1.00 74.19 95 ILE A N 1
ATOM 763 C CA . ILE A 1 95 ? 17.732 4.325 -21.580 1.00 74.19 95 ILE A CA 1
ATOM 764 C C . ILE A 1 95 ? 17.956 5.410 -22.632 1.00 74.19 95 ILE A C 1
ATOM 766 O O . ILE A 1 95 ? 18.355 5.092 -23.748 1.00 74.19 95 ILE A O 1
ATOM 770 N N . LEU A 1 96 ? 17.769 6.686 -22.291 1.00 74.38 96 LEU A N 1
ATOM 771 C CA . LEU A 1 96 ? 18.076 7.798 -23.196 1.00 74.38 96 LEU A CA 1
ATOM 772 C C . LEU A 1 96 ? 19.549 7.773 -23.617 1.00 74.38 96 LEU A C 1
ATOM 774 O O . LEU A 1 96 ? 19.852 7.939 -24.798 1.00 74.38 96 LEU A O 1
ATOM 778 N N . LYS A 1 97 ? 20.451 7.443 -22.681 1.00 75.38 97 LYS A N 1
ATOM 779 C CA . LYS A 1 97 ? 21.871 7.222 -22.985 1.00 75.38 97 LYS A CA 1
ATOM 780 C C . LYS A 1 97 ? 22.090 6.028 -23.919 1.00 75.38 97 LYS A C 1
ATOM 782 O O . LYS A 1 97 ? 22.911 6.137 -24.823 1.00 75.38 97 LYS A O 1
ATOM 787 N N . LEU A 1 98 ? 21.346 4.928 -23.754 1.00 71.25 98 LEU A N 1
ATOM 788 C CA . LEU A 1 98 ? 21.399 3.767 -24.660 1.00 71.25 98 LEU A CA 1
ATOM 789 C C . LEU A 1 98 ? 20.889 4.084 -26.078 1.00 71.25 98 LEU A C 1
ATOM 791 O O . LEU A 1 98 ? 21.350 3.472 -27.036 1.00 71.25 98 LEU A O 1
ATOM 795 N N . VAL A 1 99 ? 19.964 5.037 -26.225 1.00 73.31 99 VAL A N 1
ATOM 796 C CA . VAL A 1 99 ? 19.402 5.481 -27.519 1.00 73.31 99 VAL A CA 1
ATOM 797 C C . VAL A 1 99 ? 20.251 6.595 -28.169 1.00 73.31 99 VAL A C 1
ATOM 799 O O . VAL A 1 99 ? 19.980 7.012 -29.291 1.00 73.31 99 VAL A O 1
ATOM 802 N N . GLY A 1 100 ? 21.323 7.049 -27.508 1.00 69.88 100 GLY A N 1
ATOM 803 C CA . GLY A 1 100 ? 22.261 8.050 -28.038 1.00 69.88 100 GLY A CA 1
ATOM 804 C C . GLY A 1 100 ? 21.940 9.501 -27.663 1.00 69.88 100 GLY A C 1
ATOM 805 O O . GLY A 1 100 ? 22.628 10.417 -28.110 1.00 69.88 100 GLY A O 1
ATOM 806 N N . ILE A 1 101 ? 20.940 9.732 -26.808 1.00 68.62 101 ILE A N 1
ATOM 807 C CA . ILE A 1 101 ? 20.591 11.055 -26.281 1.00 68.62 101 ILE A CA 1
ATOM 808 C C . ILE A 1 101 ? 21.404 11.289 -25.001 1.00 68.62 101 ILE A C 1
ATOM 810 O O . ILE A 1 101 ? 21.023 10.880 -23.905 1.00 68.62 101 ILE A O 1
ATOM 814 N N . THR A 1 102 ? 22.574 11.917 -25.142 1.00 68.94 102 THR A N 1
ATOM 815 C CA . THR A 1 102 ? 23.531 12.126 -24.038 1.00 68.94 102 THR A CA 1
ATOM 816 C C . THR A 1 102 ? 23.650 13.578 -23.583 1.00 68.94 102 THR A C 1
ATOM 818 O O . THR A 1 102 ? 24.400 13.856 -22.646 1.00 68.94 102 THR A O 1
ATOM 821 N N . LYS A 1 103 ? 22.909 14.517 -24.192 1.00 77.00 103 LYS A N 1
ATOM 822 C CA . LYS A 1 103 ? 22.987 15.933 -23.813 1.00 77.00 103 LYS A CA 1
ATOM 823 C C . LYS A 1 103 ? 22.445 16.136 -22.390 1.00 77.00 103 LYS A C 1
ATOM 825 O O . LYS A 1 103 ? 21.262 15.878 -22.153 1.00 77.00 103 LYS A O 1
ATOM 830 N N . PRO A 1 104 ? 23.254 16.666 -21.451 1.00 74.06 104 PRO A N 1
ATOM 831 C CA . PRO A 1 104 ? 22.830 16.862 -20.064 1.00 74.06 104 PRO A CA 1
ATOM 832 C C . PRO A 1 104 ? 21.584 17.745 -19.928 1.00 74.06 104 PRO A C 1
ATOM 834 O O . PRO A 1 104 ? 20.747 17.493 -19.065 1.00 74.06 104 PRO A O 1
ATOM 837 N N . VAL A 1 105 ? 21.432 18.747 -20.802 1.00 79.06 105 VAL A N 1
ATOM 838 C CA . VAL A 1 105 ? 20.285 19.672 -20.804 1.00 79.06 105 VAL A CA 1
ATOM 839 C C . VAL A 1 105 ? 18.980 18.958 -21.174 1.00 79.06 105 VAL A C 1
ATOM 841 O O . VAL A 1 105 ? 17.973 19.167 -20.508 1.00 79.06 105 VAL A O 1
ATOM 844 N N . GLU A 1 106 ? 18.997 18.068 -22.172 1.00 76.25 106 GLU A N 1
ATOM 845 C CA . GLU A 1 106 ? 17.810 17.311 -22.606 1.00 76.25 106 GLU A CA 1
ATOM 846 C C . GLU A 1 106 ? 17.365 16.316 -21.522 1.00 76.25 106 GLU A C 1
ATOM 848 O O . GLU A 1 106 ? 16.189 16.264 -21.166 1.00 76.25 106 GLU A O 1
ATOM 853 N N . VAL A 1 107 ? 18.309 15.594 -20.908 1.00 74.00 107 VAL A N 1
ATOM 854 C CA . VAL A 1 107 ? 18.015 14.665 -19.801 1.00 74.00 107 VAL A CA 1
ATOM 855 C C . VAL A 1 107 ? 17.491 15.408 -18.565 1.00 74.00 107 VAL A C 1
ATOM 857 O O . VAL A 1 107 ? 16.570 14.936 -17.899 1.00 74.00 107 VAL A O 1
ATOM 860 N N . SER A 1 108 ? 18.045 16.586 -18.262 1.00 78.12 108 SER A N 1
ATOM 861 C CA . SER A 1 108 ? 17.611 17.398 -17.117 1.00 78.12 108 SER A CA 1
ATOM 862 C C . SER A 1 108 ? 16.231 18.011 -17.345 1.00 78.12 108 SER A C 1
ATOM 864 O O . SER A 1 108 ? 15.420 18.024 -16.424 1.00 78.12 108 SER A O 1
ATOM 866 N N . ALA A 1 109 ? 15.932 18.454 -18.571 1.00 79.06 109 ALA A N 1
ATOM 867 C CA . ALA A 1 109 ? 14.607 18.936 -18.949 1.00 79.06 109 ALA A CA 1
ATOM 868 C C . ALA A 1 109 ? 13.550 17.830 -18.809 1.00 79.06 109 ALA A C 1
ATOM 870 O O . ALA A 1 109 ? 12.506 18.058 -18.207 1.00 79.06 109 ALA A O 1
ATOM 871 N N . ILE A 1 110 ? 13.853 16.613 -19.270 1.00 77.44 110 ILE A N 1
ATOM 872 C CA . ILE A 1 110 ? 12.963 15.451 -19.143 1.00 77.44 110 ILE A CA 1
ATOM 873 C C . ILE A 1 110 ? 12.706 15.098 -17.669 1.00 77.44 110 ILE A C 1
ATOM 875 O O . ILE A 1 110 ? 11.555 14.910 -17.273 1.00 77.44 110 ILE A O 1
ATOM 879 N N . ASN A 1 111 ? 13.749 15.071 -16.833 1.00 78.31 111 ASN A N 1
ATOM 880 C CA . ASN A 1 111 ? 13.591 14.859 -15.391 1.00 78.31 111 ASN A CA 1
ATOM 881 C C . ASN A 1 111 ? 12.805 15.999 -14.721 1.00 78.31 111 ASN A C 1
ATOM 883 O O . ASN A 1 111 ? 12.011 15.743 -13.821 1.00 78.31 111 ASN A O 1
ATOM 887 N N . GLY A 1 112 ? 12.981 17.241 -15.178 1.00 81.44 112 GLY A N 1
ATOM 888 C CA . GLY A 1 112 ? 12.205 18.398 -14.731 1.00 81.44 112 GLY A CA 1
ATOM 889 C C . GLY A 1 112 ? 10.719 18.276 -15.075 1.00 81.44 112 GLY A C 1
ATOM 890 O O . GLY A 1 112 ? 9.874 18.463 -14.204 1.00 81.44 112 GLY A O 1
ATOM 891 N N . CYS A 1 113 ? 10.384 17.875 -16.305 1.00 80.62 113 CYS A N 1
ATOM 892 C CA . CYS A 1 113 ? 9.006 17.591 -16.718 1.00 80.62 113 CYS A CA 1
ATOM 893 C C . CYS A 1 113 ? 8.378 16.473 -15.879 1.00 80.62 113 CYS A C 1
ATOM 895 O O . CYS A 1 113 ? 7.213 16.559 -15.496 1.00 80.62 113 CYS A O 1
ATOM 897 N N . LEU A 1 114 ? 9.154 15.442 -15.552 1.00 78.12 114 LEU A N 1
ATOM 898 C CA . LEU A 1 114 ? 8.703 14.332 -14.722 1.00 78.12 114 LEU A CA 1
ATOM 899 C C . LEU A 1 114 ? 8.520 14.729 -13.249 1.00 78.12 114 LEU A C 1
ATOM 901 O O . LEU A 1 114 ? 7.574 14.290 -12.597 1.00 78.12 114 LEU A O 1
ATOM 905 N N . ALA A 1 115 ? 9.385 15.597 -12.725 1.00 79.50 115 ALA A N 1
ATOM 906 C CA . ALA A 1 115 ? 9.235 16.175 -11.394 1.00 79.50 115 ALA A CA 1
ATOM 907 C C . ALA A 1 115 ? 7.985 17.064 -11.310 1.00 79.50 115 ALA A C 1
ATOM 909 O O . ALA A 1 115 ? 7.232 16.961 -10.344 1.00 79.50 115 ALA A O 1
ATOM 910 N N . LEU A 1 116 ? 7.710 17.861 -12.347 1.00 80.81 116 LEU A N 1
ATOM 911 C CA . LEU A 1 116 ? 6.480 18.650 -12.465 1.00 80.81 116 LEU A CA 1
ATOM 912 C C . LEU A 1 116 ? 5.235 17.758 -12.557 1.00 80.81 116 LEU A C 1
ATOM 914 O O . LEU A 1 116 ? 4.247 18.015 -11.872 1.00 80.81 116 LEU A O 1
ATOM 918 N N . TRP A 1 117 ? 5.291 16.677 -13.339 1.00 75.25 117 TRP A N 1
ATOM 919 C CA . TRP A 1 117 ? 4.228 15.671 -13.403 1.00 75.25 117 TRP A CA 1
ATOM 920 C C . TRP A 1 117 ? 3.934 15.060 -12.025 1.00 75.25 117 TRP A C 1
ATOM 922 O O . TRP A 1 117 ? 2.776 14.982 -11.613 1.00 75.25 117 TRP A O 1
ATOM 932 N N . ASN A 1 118 ? 4.976 14.683 -11.278 1.00 74.31 118 ASN A N 1
ATOM 933 C CA . ASN A 1 118 ? 4.837 14.140 -9.927 1.00 74.31 118 ASN A CA 1
ATOM 934 C C . ASN A 1 118 ? 4.311 15.178 -8.922 1.00 74.31 118 ASN A C 1
ATOM 936 O O . ASN A 1 118 ? 3.478 14.834 -8.085 1.00 74.31 118 ASN A O 1
ATOM 940 N N . PHE A 1 119 ? 4.750 16.435 -9.022 1.00 78.50 119 PHE A N 1
ATOM 941 C CA . PHE A 1 119 ? 4.299 17.529 -8.161 1.00 78.50 119 PHE A CA 1
ATOM 942 C C . PHE A 1 119 ? 2.823 17.877 -8.382 1.00 78.50 119 PHE A C 1
ATOM 944 O O . PHE A 1 119 ? 2.092 18.066 -7.418 1.00 78.50 119 PHE A O 1
ATOM 951 N N . CYS A 1 120 ? 2.354 17.905 -9.632 1.00 74.00 120 CYS A N 1
ATOM 952 C CA . CYS A 1 120 ? 0.952 18.184 -9.955 1.00 74.00 120 CYS A CA 1
ATOM 953 C C . CYS A 1 120 ? -0.006 17.039 -9.584 1.00 74.00 120 CYS A C 1
ATOM 955 O O . CYS A 1 120 ? -1.212 17.259 -9.485 1.00 74.00 120 CYS A O 1
ATOM 957 N N . ARG A 1 121 ? 0.504 15.819 -9.371 1.00 67.19 121 ARG A N 1
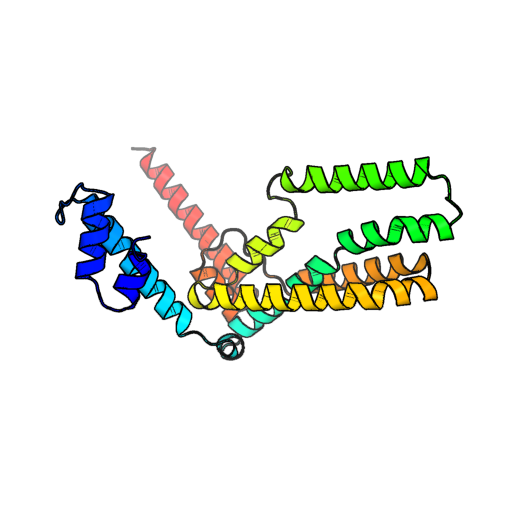ATOM 958 C CA . ARG A 1 121 ? -0.303 14.623 -9.092 1.00 67.19 121 ARG A CA 1
ATOM 959 C C . ARG A 1 121 ? -1.243 14.764 -7.877 1.00 67.19 121 ARG A C 1
ATOM 961 O O . ARG A 1 121 ? -2.429 14.512 -8.068 1.00 67.19 121 ARG A O 1
ATOM 968 N N . PRO A 1 122 ? -0.786 15.158 -6.670 1.00 69.25 122 PRO A N 1
ATOM 969 C CA . PRO A 1 122 ? -1.654 15.302 -5.493 1.00 69.25 122 PRO A CA 1
ATOM 970 C C . PRO A 1 122 ? -2.698 16.425 -5.594 1.00 69.25 122 PRO A C 1
ATOM 972 O O . PRO A 1 122 ? -3.658 16.416 -4.834 1.00 69.25 122 PRO A O 1
ATOM 975 N N . TYR A 1 123 ? -2.531 17.382 -6.511 1.00 71.06 123 TYR A N 1
ATOM 976 C CA . TYR A 1 123 ? -3.478 18.489 -6.702 1.00 71.06 123 TYR A CA 1
ATOM 977 C C . TYR A 1 123 ? -4.596 18.159 -7.700 1.00 71.06 123 TYR A C 1
ATOM 979 O O . TYR A 1 123 ? -5.531 18.943 -7.868 1.00 71.06 123 TYR A O 1
ATOM 987 N N . ARG A 1 124 ? -4.515 17.011 -8.385 1.00 63.81 124 ARG A N 1
ATOM 988 C CA . ARG A 1 124 ? -5.574 16.552 -9.285 1.00 63.81 124 ARG A CA 1
ATOM 989 C C . ARG A 1 124 ? -6.781 16.106 -8.443 1.00 63.81 124 ARG A C 1
ATOM 991 O O . ARG A 1 124 ? -6.578 15.417 -7.445 1.00 63.81 124 ARG A O 1
ATOM 998 N N . PRO A 1 125 ? -8.026 16.445 -8.833 1.00 59.59 125 PRO A N 1
ATOM 999 C CA . PRO A 1 125 ? -9.211 15.966 -8.130 1.00 59.59 125 PRO A CA 1
ATOM 1000 C C . PRO A 1 125 ? -9.185 14.431 -7.977 1.00 59.59 125 PRO A C 1
ATOM 1002 O O . PRO A 1 125 ? -8.646 13.748 -8.856 1.00 59.59 125 PRO A O 1
ATOM 1005 N N . PRO A 1 126 ? -9.793 13.877 -6.909 1.00 54.28 126 PRO A N 1
ATOM 1006 C CA . PRO A 1 126 ? -9.722 12.456 -6.521 1.00 54.28 126 PRO A CA 1
ATOM 1007 C C . PRO A 1 126 ? -10.275 11.454 -7.555 1.00 54.28 126 PRO A C 1
ATOM 1009 O O . PRO A 1 126 ? -10.283 10.250 -7.328 1.00 54.28 126 PRO A O 1
ATOM 1012 N N . THR A 1 127 ? -10.664 11.920 -8.740 1.00 50.75 127 THR A N 1
ATOM 1013 C CA . THR A 1 127 ? -10.934 11.107 -9.932 1.00 50.75 127 THR A CA 1
ATOM 1014 C C . THR A 1 127 ? -9.669 10.488 -10.545 1.00 50.75 127 THR A C 1
ATOM 1016 O O . THR A 1 127 ? -9.745 9.755 -11.532 1.00 50.75 127 THR A O 1
ATOM 1019 N N . ALA A 1 128 ? -8.483 10.777 -10.000 1.00 51.41 128 ALA A N 1
ATOM 1020 C CA . ALA A 1 128 ? -7.231 10.186 -10.441 1.00 51.41 128 ALA A CA 1
ATOM 1021 C C . ALA A 1 128 ? -7.106 8.733 -9.955 1.00 51.41 128 ALA A C 1
ATOM 1023 O O . ALA A 1 128 ? -6.969 8.463 -8.764 1.00 51.41 128 ALA A O 1
ATOM 1024 N N . VAL A 1 129 ? -7.065 7.805 -10.913 1.00 53.25 129 VAL A N 1
ATOM 1025 C CA . VAL A 1 129 ? -6.861 6.357 -10.723 1.00 53.25 129 VAL A CA 1
ATOM 1026 C C . VAL A 1 129 ? -5.821 6.007 -9.652 1.00 53.25 129 VAL A C 1
ATOM 1028 O O . VAL A 1 129 ? -6.010 5.052 -8.918 1.00 53.25 129 VAL A O 1
ATOM 1031 N N . ALA A 1 130 ? -4.755 6.800 -9.508 1.00 51.56 130 ALA A N 1
ATOM 1032 C CA . ALA A 1 130 ? -3.657 6.552 -8.579 1.00 51.56 130 ALA A CA 1
ATOM 1033 C C . ALA A 1 130 ? -4.053 6.606 -7.089 1.00 51.56 130 ALA A C 1
ATOM 1035 O O . ALA A 1 130 ? -3.554 5.782 -6.324 1.00 51.56 130 ALA A O 1
ATOM 1036 N N . ASP A 1 131 ? -4.957 7.505 -6.687 1.00 52.25 131 ASP A N 1
ATOM 1037 C CA . ASP A 1 131 ? -5.402 7.623 -5.287 1.00 52.25 131 ASP A CA 1
ATOM 1038 C C . ASP A 1 131 ? -6.656 6.773 -5.011 1.00 52.25 131 ASP A C 1
ATOM 1040 O O . ASP A 1 131 ? -6.891 6.357 -3.875 1.00 52.25 131 ASP A O 1
ATOM 1044 N N . LEU A 1 132 ? -7.380 6.382 -6.068 1.00 60.97 132 LEU A N 1
ATOM 1045 C CA . LEU A 1 132 ? -8.525 5.478 -5.974 1.00 60.97 132 LEU A CA 1
ATOM 1046 C C . LEU A 1 132 ? -8.132 4.094 -5.440 1.00 60.97 132 LEU A C 1
ATOM 1048 O O . LEU A 1 132 ? -8.888 3.508 -4.682 1.00 60.97 132 LEU A O 1
ATOM 1052 N N . HIS A 1 133 ? -6.944 3.572 -5.761 1.00 65.00 133 HIS A N 1
ATOM 1053 C CA . HIS A 1 133 ? -6.523 2.239 -5.304 1.00 65.00 133 HIS A CA 1
ATOM 1054 C C . HIS A 1 133 ? -6.470 2.110 -3.775 1.00 65.00 133 HIS A C 1
ATOM 1056 O O . HIS A 1 133 ? -6.825 1.063 -3.226 1.00 65.00 133 HIS A O 1
ATOM 1062 N N . ARG A 1 134 ? -6.027 3.164 -3.074 1.00 64.00 134 ARG A N 1
ATOM 1063 C CA . ARG A 1 134 ? -5.915 3.152 -1.609 1.00 64.00 134 ARG A CA 1
ATOM 1064 C C . ARG A 1 134 ? -7.292 3.287 -0.958 1.00 64.00 134 ARG A C 1
ATOM 1066 O O . ARG A 1 134 ? -7.575 2.522 -0.040 1.00 64.00 134 ARG A O 1
ATOM 1073 N N . SER A 1 135 ? -8.147 4.167 -1.480 1.00 70.19 135 SER A N 1
ATOM 1074 C CA . SER A 1 135 ? -9.535 4.330 -1.018 1.00 70.19 135 SER A CA 1
ATOM 1075 C C . SER A 1 135 ? -10.382 3.086 -1.295 1.00 70.19 135 SER A C 1
ATOM 1077 O O . SER A 1 135 ? -11.009 2.542 -0.390 1.00 70.19 135 SER A O 1
ATOM 1079 N N . TYR A 1 136 ? -10.274 2.527 -2.498 1.00 72.44 136 TYR A N 1
ATOM 1080 C CA . TYR A 1 136 ? -10.954 1.297 -2.894 1.00 72.44 136 TYR A CA 1
ATOM 1081 C C . TYR A 1 136 ? -10.562 0.121 -1.993 1.00 72.44 136 TYR A C 1
ATOM 1083 O O . TYR A 1 136 ? -11.415 -0.638 -1.542 1.00 72.44 136 TYR A O 1
ATOM 1091 N N . THR A 1 137 ? -9.275 -0.003 -1.644 1.00 70.69 137 THR A N 1
ATOM 1092 C CA . THR A 1 137 ? -8.815 -1.036 -0.702 1.00 70.69 137 THR A CA 1
ATOM 1093 C C . THR A 1 137 ? -9.471 -0.877 0.677 1.00 70.69 137 THR A C 1
ATOM 1095 O O . THR A 1 137 ? -9.777 -1.877 1.322 1.00 70.69 137 THR A O 1
ATOM 1098 N N . THR A 1 138 ? -9.731 0.352 1.135 1.00 70.75 138 THR A N 1
ATOM 1099 C CA . THR A 1 138 ? -10.421 0.599 2.414 1.00 70.75 138 THR A CA 1
ATOM 1100 C C . THR A 1 138 ? -11.939 0.423 2.363 1.00 70.75 138 THR A C 1
ATOM 1102 O O . THR A 1 138 ? -12.523 0.091 3.398 1.00 70.75 138 THR A O 1
ATOM 1105 N N . GLU A 1 139 ? -12.552 0.595 1.190 1.00 72.25 139 GLU A N 1
ATOM 1106 C CA . GLU A 1 139 ? -13.995 0.450 0.942 1.00 72.25 139 GLU A CA 1
ATOM 1107 C C . GLU A 1 139 ? -14.423 -1.021 0.833 1.00 72.25 139 GLU A C 1
ATOM 1109 O O . GLU A 1 139 ? -15.458 -1.404 1.370 1.00 72.25 139 GLU A O 1
ATOM 1114 N N . ILE A 1 140 ? -13.598 -1.887 0.228 1.00 74.06 140 ILE A N 1
ATOM 1115 C CA . ILE A 1 140 ? -13.901 -3.329 0.121 1.00 74.06 140 ILE A CA 1
ATOM 1116 C C . ILE A 1 140 ? -13.732 -4.101 1.437 1.00 74.06 140 ILE A C 1
ATOM 1118 O O . ILE A 1 140 ? -14.189 -5.243 1.556 1.00 74.06 140 ILE A O 1
ATOM 1122 N N . LEU A 1 141 ? -13.015 -3.518 2.404 1.00 73.38 141 LEU A N 1
ATOM 1123 C CA . LEU A 1 141 ? -12.676 -4.156 3.672 1.00 73.38 141 LEU A CA 1
ATOM 1124 C C . LEU A 1 141 ? -13.696 -3.784 4.763 1.00 73.38 141 LEU A C 1
ATOM 1126 O O . LEU A 1 141 ? -13.850 -2.596 5.071 1.00 73.38 141 LEU A O 1
ATOM 1130 N N . PRO A 1 142 ? -14.322 -4.779 5.426 1.00 70.31 142 PRO A N 1
ATOM 1131 C CA . PRO A 1 142 ? -15.159 -4.519 6.591 1.00 70.31 142 PRO A CA 1
ATOM 1132 C C . PRO A 1 142 ? -14.302 -3.988 7.747 1.00 70.31 142 PRO A C 1
ATOM 1134 O O . PRO A 1 142 ? -13.104 -4.279 7.834 1.00 70.31 142 PRO A O 1
ATOM 1137 N N . TYR A 1 143 ? -14.922 -3.226 8.651 1.00 70.69 143 TYR A N 1
ATOM 1138 C CA . TYR A 1 143 ? -14.237 -2.496 9.726 1.00 70.69 143 TYR A CA 1
ATOM 1139 C C . TYR A 1 143 ? -13.271 -3.378 10.546 1.00 70.69 143 TYR A C 1
ATOM 1141 O O . TYR A 1 143 ? -12.123 -3.001 10.788 1.00 70.69 143 TYR A O 1
ATOM 1149 N N . SER A 1 144 ? -13.680 -4.607 10.865 1.00 72.31 144 SER A N 1
ATOM 1150 C CA . SER A 1 144 ? -12.896 -5.566 11.655 1.00 72.31 144 SER A CA 1
ATOM 1151 C C . SER A 1 144 ? -11.654 -6.126 10.939 1.00 72.31 144 SER A C 1
ATOM 1153 O O . SER A 1 144 ? -10.663 -6.454 11.593 1.00 72.31 144 SER A O 1
ATOM 1155 N N . LEU A 1 145 ? -11.655 -6.193 9.600 1.00 75.50 145 LEU A N 1
ATOM 1156 C CA . LEU A 1 145 ? -10.544 -6.723 8.792 1.00 75.50 145 LEU A CA 1
ATOM 1157 C C . LEU A 1 145 ? -9.687 -5.630 8.143 1.00 75.50 145 LEU A C 1
ATOM 1159 O O . LEU A 1 145 ? -8.609 -5.925 7.622 1.00 75.50 145 LEU A O 1
ATOM 1163 N N . ARG A 1 146 ? -10.130 -4.368 8.178 1.00 78.12 146 ARG A N 1
ATOM 1164 C CA . ARG A 1 146 ? -9.503 -3.249 7.461 1.00 78.12 146 ARG A CA 1
ATOM 1165 C C . ARG A 1 146 ? -8.030 -3.061 7.797 1.00 78.12 146 ARG A C 1
ATOM 1167 O O . ARG A 1 146 ? -7.201 -3.049 6.892 1.00 78.12 146 ARG A O 1
ATOM 1174 N N . THR A 1 147 ? -7.682 -2.977 9.077 1.00 79.00 147 THR A N 1
ATOM 1175 C CA . THR A 1 147 ? -6.290 -2.749 9.499 1.00 79.00 147 THR A CA 1
ATOM 1176 C C . THR A 1 147 ? -5.370 -3.895 9.070 1.00 79.00 147 THR A C 1
ATOM 1178 O O . THR A 1 147 ? -4.246 -3.664 8.625 1.00 79.00 147 THR A O 1
ATOM 1181 N N . ARG A 1 148 ? -5.855 -5.142 9.116 1.00 83.31 148 ARG A N 1
ATOM 1182 C CA . ARG A 1 148 ? -5.096 -6.324 8.675 1.00 83.31 148 ARG A CA 1
ATOM 1183 C C . ARG A 1 148 ? -4.950 -6.380 7.156 1.00 83.31 148 ARG A C 1
ATOM 1185 O O . ARG A 1 148 ? -3.856 -6.651 6.669 1.00 83.31 148 ARG A O 1
ATOM 1192 N N . GLY A 1 149 ? -6.016 -6.076 6.416 1.00 82.56 149 GLY A N 1
ATOM 1193 C CA . GLY A 1 149 ? -6.000 -6.018 4.954 1.00 82.56 149 GLY A CA 1
ATOM 1194 C C . GLY A 1 149 ? -5.080 -4.917 4.429 1.00 82.56 149 GLY A C 1
ATOM 1195 O O . GLY A 1 149 ? -4.304 -5.155 3.507 1.00 82.56 149 GLY A O 1
ATOM 1196 N N . LEU A 1 150 ? -5.069 -3.751 5.083 1.00 83.50 150 LEU A N 1
ATOM 1197 C CA . LEU A 1 150 ? -4.098 -2.689 4.812 1.00 83.50 150 LEU A CA 1
ATOM 1198 C C . LEU A 1 150 ? -2.663 -3.117 5.143 1.00 83.50 150 LEU A C 1
ATOM 1200 O O . LEU A 1 150 ? -1.748 -2.807 4.384 1.00 83.50 150 LEU A O 1
ATOM 1204 N N . GLY A 1 151 ? -2.456 -3.866 6.228 1.00 85.88 151 GLY A N 1
ATOM 1205 C CA . GLY A 1 151 ? -1.154 -4.454 6.548 1.00 85.88 151 GLY A CA 1
ATOM 1206 C C . GLY A 1 151 ? -0.641 -5.379 5.439 1.00 85.88 151 GLY A C 1
ATOM 1207 O O . GLY A 1 151 ? 0.501 -5.239 5.005 1.00 85.88 151 GLY A O 1
ATOM 1208 N N . ILE A 1 152 ? -1.499 -6.267 4.921 1.00 87.06 152 ILE A N 1
ATOM 1209 C CA . ILE A 1 152 ? -1.179 -7.141 3.778 1.00 87.06 152 ILE A CA 1
ATOM 1210 C C . ILE A 1 152 ? -0.873 -6.304 2.533 1.00 87.06 152 ILE A C 1
ATOM 1212 O O . ILE A 1 152 ? 0.138 -6.544 1.876 1.00 87.06 152 ILE A O 1
ATOM 1216 N N . PHE A 1 153 ? -1.702 -5.299 2.235 1.00 86.19 153 PHE A N 1
ATOM 1217 C CA . PHE A 1 153 ? -1.499 -4.398 1.101 1.00 86.19 153 PHE A CA 1
ATOM 1218 C C . PHE A 1 153 ? -0.109 -3.753 1.141 1.00 86.19 153 PHE A C 1
ATOM 1220 O O . PHE A 1 153 ? 0.625 -3.783 0.154 1.00 86.19 153 PHE A O 1
ATOM 1227 N N . VAL A 1 154 ? 0.276 -3.204 2.296 1.00 86.81 154 VAL A N 1
ATOM 1228 C CA . VAL A 1 154 ? 1.579 -2.555 2.486 1.00 86.81 154 VAL A CA 1
ATOM 1229 C C . VAL A 1 154 ? 2.719 -3.571 2.407 1.00 86.81 154 VAL A C 1
ATOM 1231 O O . VAL A 1 154 ? 3.738 -3.286 1.780 1.00 86.81 154 VAL A O 1
ATOM 1234 N N . ALA A 1 155 ? 2.571 -4.760 2.992 1.00 89.81 155 ALA A N 1
ATOM 1235 C CA . ALA A 1 155 ? 3.597 -5.801 2.940 1.00 89.81 155 ALA A CA 1
ATOM 1236 C C . ALA A 1 155 ? 3.869 -6.265 1.499 1.00 89.81 155 ALA A C 1
ATOM 1238 O O . ALA A 1 155 ? 5.020 -6.315 1.067 1.00 89.81 155 ALA A O 1
ATOM 1239 N N . VAL A 1 156 ? 2.812 -6.530 0.728 1.00 88.25 156 VAL A N 1
ATOM 1240 C CA . VAL A 1 156 ? 2.908 -6.944 -0.680 1.00 88.25 156 VAL A CA 1
ATOM 1241 C C . VAL A 1 156 ? 3.444 -5.811 -1.544 1.00 88.25 156 VAL A C 1
ATOM 1243 O O . VAL A 1 156 ? 4.273 -6.049 -2.418 1.00 88.25 156 VAL A O 1
ATOM 1246 N N . GLN A 1 157 ? 3.038 -4.571 -1.271 1.00 84.88 157 GLN A N 1
ATOM 1247 C CA . GLN A 1 157 ? 3.577 -3.399 -1.950 1.00 84.88 157 GLN A CA 1
ATOM 1248 C C . GLN A 1 157 ? 5.089 -3.262 -1.730 1.00 84.88 157 GLN A C 1
ATOM 1250 O O . GLN A 1 157 ? 5.816 -3.046 -2.695 1.00 84.88 157 GLN A O 1
ATOM 1255 N N . ASN A 1 158 ? 5.578 -3.457 -0.503 1.00 87.69 158 ASN A N 1
ATOM 1256 C CA . ASN A 1 158 ? 7.013 -3.422 -0.217 1.00 87.69 158 ASN A CA 1
ATOM 1257 C C . ASN A 1 158 ? 7.766 -4.604 -0.841 1.00 87.69 158 ASN A C 1
ATOM 1259 O O . ASN A 1 158 ? 8.865 -4.419 -1.358 1.00 87.69 158 ASN A O 1
ATOM 1263 N N . ALA A 1 159 ? 7.179 -5.802 -0.854 1.00 88.62 159 ALA A N 1
ATOM 1264 C CA . ALA A 1 159 ? 7.773 -6.960 -1.519 1.00 88.62 159 ALA A CA 1
ATOM 1265 C C . ALA A 1 159 ? 7.882 -6.754 -3.041 1.00 88.62 159 ALA A C 1
ATOM 1267 O O . ALA A 1 159 ? 8.929 -7.016 -3.635 1.00 88.62 159 ALA A O 1
ATOM 1268 N N . ALA A 1 160 ? 6.831 -6.223 -3.671 1.00 84.75 160 ALA A N 1
ATOM 1269 C CA . ALA A 1 160 ? 6.831 -5.876 -5.089 1.00 84.75 160 ALA A CA 1
ATOM 1270 C C . ALA A 1 160 ? 7.844 -4.765 -5.403 1.00 84.75 160 ALA A C 1
ATOM 1272 O O . ALA A 1 160 ? 8.499 -4.804 -6.446 1.00 84.75 160 ALA A O 1
ATOM 1273 N N . LEU A 1 161 ? 8.007 -3.789 -4.506 1.00 83.19 161 LEU A N 1
ATOM 1274 C CA . LEU A 1 161 ? 9.026 -2.752 -4.636 1.00 83.19 161 LEU A CA 1
ATOM 1275 C C . LEU A 1 161 ? 10.440 -3.335 -4.523 1.00 83.19 161 LEU A C 1
ATOM 1277 O O . LEU A 1 161 ? 11.287 -3.023 -5.353 1.00 83.19 161 LEU A O 1
ATOM 1281 N N . ALA A 1 162 ? 10.687 -4.224 -3.557 1.00 86.69 162 ALA A N 1
ATOM 1282 C CA . ALA A 1 162 ? 11.966 -4.915 -3.421 1.00 86.69 162 ALA A CA 1
ATOM 1283 C C . ALA A 1 162 ? 12.307 -5.703 -4.694 1.00 86.69 162 ALA A C 1
ATOM 1285 O O . ALA A 1 162 ? 13.408 -5.566 -5.222 1.00 86.69 162 ALA A O 1
ATOM 1286 N N . PHE A 1 163 ? 11.345 -6.449 -5.246 1.00 84.94 163 PHE A N 1
ATOM 1287 C CA . PHE A 1 163 ? 11.512 -7.142 -6.525 1.00 84.94 163 PHE A CA 1
ATOM 1288 C C . PHE A 1 163 ? 11.905 -6.177 -7.650 1.00 84.94 163 PHE A C 1
ATOM 1290 O O . PHE A 1 163 ? 12.877 -6.423 -8.360 1.00 84.94 163 PHE A O 1
ATOM 1297 N N . ASN A 1 164 ? 11.204 -5.046 -7.772 1.00 82.44 164 ASN A N 1
ATOM 1298 C CA . ASN A 1 164 ? 11.520 -4.019 -8.763 1.00 82.44 164 ASN A CA 1
ATOM 1299 C C . ASN A 1 164 ? 12.938 -3.457 -8.588 1.00 82.44 164 ASN A C 1
ATOM 1301 O O . ASN A 1 164 ? 13.651 -3.269 -9.567 1.00 82.44 164 ASN A O 1
ATOM 1305 N N . THR A 1 165 ? 13.388 -3.214 -7.361 1.00 83.56 165 THR A N 1
ATOM 1306 C CA . THR A 1 165 ? 14.731 -2.674 -7.108 1.00 83.56 165 THR A CA 1
ATOM 1307 C C . THR A 1 165 ? 15.840 -3.606 -7.604 1.00 83.56 165 THR A C 1
ATOM 1309 O O . THR A 1 165 ? 16.849 -3.124 -8.113 1.00 83.56 165 THR A O 1
ATOM 1312 N N . TYR A 1 166 ? 15.655 -4.926 -7.507 1.00 84.25 166 TYR A N 1
ATOM 1313 C CA . TYR A 1 166 ? 16.681 -5.897 -7.903 1.00 84.25 166 TYR A CA 1
ATOM 1314 C C . TYR A 1 166 ? 16.552 -6.383 -9.346 1.00 84.25 166 TYR A C 1
ATOM 1316 O O . TYR A 1 166 ? 17.558 -6.533 -10.036 1.00 84.25 166 TYR A O 1
ATOM 1324 N N . VAL A 1 167 ? 15.333 -6.632 -9.822 1.00 83.69 167 VAL A N 1
ATOM 1325 C CA . VAL A 1 167 ? 15.110 -7.222 -11.149 1.00 83.69 167 VAL A CA 1
ATOM 1326 C C . VAL A 1 167 ? 15.228 -6.180 -12.251 1.00 83.69 167 VAL A C 1
ATOM 1328 O O . VAL A 1 167 ? 15.751 -6.484 -13.322 1.00 83.69 167 VAL A O 1
ATOM 1331 N N . ASN A 1 168 ? 14.819 -4.937 -11.995 1.00 80.38 168 ASN A N 1
ATOM 1332 C CA . ASN A 1 168 ? 14.761 -3.916 -13.035 1.00 80.38 168 ASN A CA 1
ATOM 1333 C C . ASN A 1 168 ? 16.144 -3.545 -13.607 1.00 80.38 168 ASN A C 1
ATOM 1335 O O . ASN A 1 168 ? 16.257 -3.481 -14.832 1.00 80.38 168 ASN A O 1
ATOM 1339 N N . PRO A 1 169 ? 17.222 -3.378 -12.810 1.00 80.88 169 PRO A N 1
ATOM 1340 C CA . PRO A 1 169 ? 18.557 -3.130 -13.360 1.00 80.88 169 PRO A CA 1
ATOM 1341 C C . PRO A 1 169 ? 19.103 -4.306 -14.184 1.00 80.88 169 PRO A C 1
ATOM 1343 O O . PRO A 1 169 ? 19.763 -4.090 -15.199 1.00 80.88 169 PRO A O 1
ATOM 1346 N N . ILE A 1 170 ? 18.808 -5.545 -13.770 1.00 84.44 170 ILE A N 1
ATOM 1347 C CA . ILE A 1 170 ? 19.241 -6.775 -14.456 1.00 84.44 170 ILE A CA 1
ATOM 1348 C C . ILE A 1 170 ? 18.500 -6.933 -15.788 1.00 84.44 170 ILE A C 1
ATOM 1350 O O . ILE A 1 170 ? 19.095 -7.223 -16.823 1.00 84.44 170 ILE A O 1
ATOM 1354 N N . ALA A 1 171 ? 17.188 -6.714 -15.783 1.00 80.81 171 ALA A N 1
ATOM 1355 C CA . ALA A 1 171 ? 16.371 -6.784 -16.985 1.00 80.81 171 ALA A CA 1
ATOM 1356 C C . ALA A 1 171 ? 16.725 -5.661 -17.972 1.00 80.81 171 ALA A C 1
ATOM 1358 O O . ALA A 1 171 ? 16.763 -5.886 -19.184 1.00 80.81 171 ALA A O 1
ATOM 1359 N N . LEU A 1 172 ? 17.043 -4.469 -17.462 1.00 77.50 172 LEU A N 1
ATOM 1360 C CA . LEU A 1 172 ? 17.460 -3.347 -18.288 1.00 77.50 172 LEU A CA 1
ATOM 1361 C C . LEU A 1 172 ? 18.800 -3.603 -18.989 1.00 77.50 172 LEU A C 1
ATOM 1363 O O . LEU A 1 172 ? 18.927 -3.287 -20.171 1.00 77.50 172 LEU A O 1
ATOM 1367 N N . SER A 1 173 ? 19.786 -4.183 -18.298 1.00 79.06 173 SER A N 1
ATOM 1368 C CA . SER A 1 173 ? 21.090 -4.482 -18.904 1.00 79.06 173 SER A CA 1
ATOM 1369 C C . SER A 1 173 ? 21.012 -5.582 -19.967 1.00 79.06 173 SER A C 1
ATOM 1371 O O . SER A 1 173 ? 21.773 -5.545 -20.931 1.00 79.06 173 SER A O 1
ATOM 1373 N N . ALA A 1 174 ? 20.064 -6.516 -19.844 1.00 81.56 174 ALA A N 1
ATOM 1374 C CA . ALA A 1 174 ? 19.865 -7.593 -20.812 1.00 81.56 174 ALA A CA 1
ATOM 1375 C C . ALA A 1 174 ? 19.048 -7.175 -22.052 1.00 81.56 174 ALA A C 1
ATOM 1377 O O . ALA A 1 174 ? 19.319 -7.640 -23.158 1.00 81.56 174 ALA A O 1
ATOM 1378 N N . ILE A 1 175 ? 18.023 -6.332 -21.877 1.00 79.19 175 ILE A N 1
ATOM 1379 C CA . ILE A 1 175 ? 16.968 -6.114 -22.886 1.00 79.19 175 ILE A CA 1
ATOM 1380 C C . ILE A 1 175 ? 16.951 -4.661 -23.417 1.00 79.19 175 ILE A C 1
ATOM 1382 O O . ILE A 1 175 ? 16.386 -4.388 -24.484 1.00 79.19 175 ILE A O 1
ATOM 1386 N N . GLY A 1 176 ? 17.602 -3.717 -22.727 1.00 79.00 176 GLY A N 1
ATOM 1387 C CA . GLY A 1 176 ? 17.714 -2.316 -23.143 1.00 79.00 176 GLY A CA 1
ATOM 1388 C C . GLY A 1 176 ? 16.353 -1.621 -23.254 1.00 79.00 176 GLY A C 1
ATOM 1389 O O . GLY A 1 176 ? 15.519 -1.716 -22.359 1.00 79.00 176 GLY A O 1
ATOM 1390 N N . TRP A 1 177 ? 16.093 -0.931 -24.371 1.00 73.19 177 TRP A N 1
ATOM 1391 C CA . TRP A 1 177 ? 14.846 -0.174 -24.584 1.00 73.19 177 TRP A CA 1
ATOM 1392 C C . TRP A 1 177 ? 13.588 -1.055 -24.671 1.00 73.19 177 TRP A C 1
ATOM 1394 O O . TRP A 1 177 ? 12.498 -0.608 -24.311 1.00 73.19 177 TRP A O 1
ATOM 1404 N N . LYS A 1 178 ? 13.729 -2.320 -25.103 1.00 79.69 178 LYS A N 1
ATOM 1405 C CA . LYS A 1 178 ? 12.615 -3.283 -25.192 1.00 79.69 178 LYS A CA 1
ATOM 1406 C C . LYS A 1 178 ? 12.043 -3.625 -23.813 1.00 79.69 178 LYS A C 1
ATOM 1408 O O . LYS A 1 178 ? 10.942 -4.144 -23.714 1.00 79.69 178 LYS A O 1
ATOM 1413 N N . TYR A 1 179 ? 12.747 -3.286 -22.739 1.00 79.69 179 TYR A N 1
ATOM 1414 C CA . TYR A 1 179 ? 12.258 -3.415 -21.375 1.00 79.69 179 TYR A CA 1
ATOM 1415 C C . TYR A 1 179 ? 10.903 -2.710 -21.165 1.00 79.69 179 TYR A C 1
ATOM 1417 O O . TYR A 1 179 ? 10.023 -3.258 -20.507 1.00 79.69 179 TYR A O 1
ATOM 1425 N N . TYR A 1 180 ? 10.663 -1.563 -21.814 1.00 77.00 180 TYR A N 1
ATOM 1426 C CA . TYR A 1 180 ? 9.375 -0.864 -21.721 1.00 77.00 180 TYR A CA 1
ATOM 1427 C C . TYR A 1 180 ? 8.196 -1.648 -22.308 1.00 77.00 180 TYR A C 1
ATOM 1429 O O . TYR A 1 180 ? 7.081 -1.539 -21.795 1.00 77.00 180 TYR A O 1
ATOM 1437 N N . THR A 1 181 ? 8.409 -2.465 -23.344 1.00 80.19 181 THR A N 1
ATOM 1438 C CA . THR A 1 181 ? 7.312 -3.239 -23.946 1.00 80.19 181 THR A CA 1
ATOM 1439 C C . THR A 1 181 ? 6.819 -4.337 -23.005 1.00 80.19 181 THR A C 1
ATOM 1441 O O . THR A 1 181 ? 5.623 -4.620 -22.975 1.00 80.19 181 THR A O 1
ATOM 1444 N N . VAL A 1 182 ? 7.704 -4.883 -22.161 1.00 80.50 182 VAL A N 1
ATOM 1445 C CA . VAL A 1 182 ? 7.349 -5.843 -21.104 1.00 80.50 182 VAL A CA 1
ATOM 1446 C C . VAL A 1 182 ? 6.440 -5.195 -20.055 1.00 80.50 182 VAL A C 1
ATOM 1448 O O . VAL A 1 182 ? 5.451 -5.804 -19.645 1.00 80.50 182 VAL A O 1
ATOM 1451 N N . PHE A 1 183 ? 6.700 -3.942 -19.665 1.00 77.25 183 PHE A N 1
ATOM 1452 C CA . PHE A 1 183 ? 5.835 -3.211 -18.725 1.00 77.25 183 PHE A CA 1
ATOM 1453 C C . PHE A 1 183 ? 4.460 -2.912 -19.308 1.00 77.25 183 PHE A C 1
ATOM 1455 O O . PHE A 1 183 ? 3.456 -3.065 -18.614 1.00 77.25 183 PHE A O 1
ATOM 1462 N N . ILE A 1 184 ? 4.399 -2.533 -20.585 1.00 80.69 184 ILE A N 1
ATOM 1463 C CA . ILE A 1 184 ? 3.130 -2.302 -21.284 1.00 80.69 184 ILE A CA 1
ATOM 1464 C C . ILE A 1 184 ? 2.317 -3.602 -21.341 1.00 80.69 184 ILE A C 1
ATOM 1466 O O . ILE A 1 184 ? 1.142 -3.601 -20.977 1.00 80.69 184 ILE A O 1
ATOM 1470 N N . ALA A 1 185 ? 2.946 -4.720 -21.716 1.00 84.56 185 ALA A N 1
ATOM 1471 C CA . ALA A 1 185 ? 2.287 -6.025 -21.766 1.00 84.56 185 ALA A CA 1
ATOM 1472 C C . ALA A 1 185 ? 1.768 -6.460 -20.388 1.00 84.56 185 ALA A C 1
ATOM 1474 O O . ALA A 1 185 ? 0.626 -6.890 -20.248 1.00 84.56 185 ALA A O 1
ATOM 1475 N N . THR A 1 186 ? 2.576 -6.281 -19.347 1.00 81.12 186 THR A N 1
ATOM 1476 C CA . THR A 1 186 ? 2.206 -6.652 -17.979 1.00 81.12 186 THR A CA 1
ATOM 1477 C C . THR A 1 186 ? 1.078 -5.773 -17.431 1.00 81.12 186 THR A C 1
ATOM 1479 O O . THR A 1 186 ? 0.157 -6.270 -16.783 1.00 81.12 186 THR A O 1
ATOM 1482 N N . THR A 1 187 ? 1.093 -4.477 -17.751 1.00 80.12 187 THR A N 1
ATOM 1483 C CA . THR A 1 187 ? 0.005 -3.550 -17.404 1.00 80.12 187 THR A CA 1
ATOM 1484 C C . THR A 1 187 ? -1.295 -3.945 -18.101 1.00 80.12 187 THR A C 1
ATOM 1486 O O . THR A 1 187 ? -2.349 -3.942 -17.470 1.00 80.12 187 THR A O 1
ATOM 1489 N N . ALA A 1 188 ? -1.232 -4.347 -19.374 1.00 84.06 188 ALA A N 1
ATOM 1490 C CA . ALA A 1 188 ? -2.399 -4.821 -20.112 1.00 84.06 188 ALA A CA 1
ATOM 1491 C C . ALA A 1 188 ? -2.998 -6.090 -19.483 1.00 84.06 188 ALA A C 1
ATOM 1493 O O . ALA A 1 188 ? -4.213 -6.175 -19.324 1.00 84.06 188 ALA A O 1
ATOM 1494 N N . VAL A 1 189 ? -2.164 -7.041 -19.047 1.00 85.44 189 VAL A N 1
ATOM 1495 C CA . VAL A 1 189 ? -2.628 -8.247 -18.337 1.00 85.44 189 VAL A CA 1
ATOM 1496 C C . VAL A 1 189 ? -3.341 -7.882 -17.034 1.00 85.44 189 VAL A C 1
ATOM 1498 O O . VAL A 1 189 ? -4.434 -8.378 -16.771 1.00 85.44 189 VAL A O 1
ATOM 1501 N N . ILE A 1 190 ? -2.766 -6.980 -16.237 1.00 81.19 190 ILE A N 1
ATOM 1502 C CA . ILE A 1 190 ? -3.384 -6.517 -14.987 1.00 81.19 190 ILE A CA 1
ATOM 1503 C C . ILE A 1 190 ? -4.712 -5.807 -15.268 1.00 81.19 190 ILE A C 1
ATOM 1505 O O . ILE A 1 190 ? -5.686 -6.036 -14.557 1.00 81.19 190 ILE A O 1
ATOM 1509 N N . PHE A 1 191 ? -4.787 -5.002 -16.328 1.00 80.50 191 PHE A N 1
ATOM 1510 C CA . PHE A 1 191 ? -6.020 -4.335 -16.736 1.00 80.50 191 PHE A CA 1
ATOM 1511 C C . PHE A 1 191 ? -7.122 -5.333 -17.116 1.00 80.50 191 PHE A C 1
ATOM 1513 O O . PHE A 1 191 ? -8.262 -5.182 -16.682 1.00 80.50 191 PHE A O 1
ATOM 1520 N N . VAL A 1 192 ? -6.783 -6.394 -17.856 1.00 83.69 192 VAL A N 1
ATOM 1521 C CA . V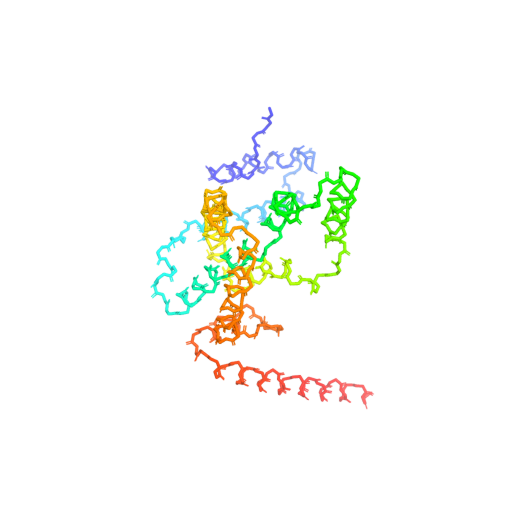AL A 1 192 ? -7.720 -7.482 -18.181 1.00 83.69 192 VAL A CA 1
ATOM 1522 C C . VAL A 1 192 ? -8.202 -8.182 -16.909 1.00 83.69 192 VAL A C 1
ATOM 1524 O O . VAL A 1 192 ? -9.399 -8.421 -16.757 1.00 83.69 192 VAL A O 1
ATOM 1527 N N . ILE A 1 193 ? -7.304 -8.464 -15.962 1.00 81.56 193 ILE A N 1
ATOM 1528 C CA . ILE A 1 193 ? -7.676 -9.065 -14.673 1.00 81.56 193 ILE A CA 1
ATOM 1529 C C . ILE A 1 193 ? -8.632 -8.146 -13.907 1.00 81.56 193 ILE A C 1
ATOM 1531 O O . ILE A 1 193 ? -9.647 -8.618 -13.402 1.00 81.56 193 ILE A O 1
ATOM 1535 N N . ILE A 1 194 ? -8.356 -6.843 -13.846 1.00 76.75 194 ILE A N 1
ATOM 1536 C CA . ILE A 1 194 ? -9.245 -5.876 -13.193 1.00 76.75 194 ILE A CA 1
ATOM 1537 C C . ILE A 1 194 ? -10.620 -5.890 -13.867 1.00 76.75 194 ILE A C 1
ATOM 1539 O O . ILE A 1 194 ? -11.627 -6.046 -13.186 1.00 76.75 194 ILE A O 1
ATOM 1543 N N . TRP A 1 195 ? -10.673 -5.831 -15.197 1.00 74.94 195 TRP A N 1
ATOM 1544 C CA . TRP A 1 195 ? -11.931 -5.827 -15.946 1.00 74.94 195 TRP A CA 1
ATOM 1545 C C . TRP A 1 195 ? -12.806 -7.070 -15.691 1.00 74.94 195 TRP A C 1
ATOM 1547 O O . TRP A 1 195 ? -14.035 -6.978 -15.613 1.00 74.94 195 TRP A O 1
ATOM 1557 N N . PHE A 1 196 ? -12.190 -8.244 -15.526 1.00 75.75 196 PHE A N 1
ATOM 1558 C CA . PHE A 1 196 ? -12.922 -9.481 -15.244 1.00 75.75 196 PHE A CA 1
ATOM 1559 C C . PHE A 1 196 ? -13.296 -9.658 -13.769 1.00 75.75 196 PHE A C 1
ATOM 1561 O O . PHE A 1 196 ? -14.384 -10.159 -13.482 1.00 75.75 196 PHE A O 1
ATOM 1568 N N . PHE A 1 197 ? -12.410 -9.292 -12.840 1.00 70.75 197 PHE A N 1
ATOM 1569 C CA . PHE A 1 197 ? -12.527 -9.675 -11.430 1.00 70.75 197 PHE A CA 1
ATOM 1570 C C . PHE A 1 197 ? -12.985 -8.552 -10.499 1.00 70.75 197 PHE A C 1
ATOM 1572 O O . PHE A 1 197 ? -13.371 -8.857 -9.370 1.00 70.75 197 PHE A O 1
ATOM 1579 N N . PHE A 1 198 ? -12.944 -7.283 -10.917 1.00 70.94 198 PHE A N 1
ATOM 1580 C CA . PHE A 1 198 ? -13.327 -6.165 -10.055 1.00 70.94 198 PHE A CA 1
ATOM 1581 C C . PHE A 1 198 ? -14.796 -5.808 -10.283 1.00 70.94 198 PHE A C 1
ATOM 1583 O O . PHE A 1 198 ? -15.140 -5.305 -11.354 1.00 70.94 198 PHE A O 1
ATOM 1590 N N . PRO A 1 199 ? -15.677 -6.060 -9.300 1.00 63.16 199 PRO A N 1
ATOM 1591 C CA . PRO A 1 199 ? -17.024 -5.515 -9.330 1.00 63.16 199 PRO A CA 1
ATOM 1592 C C . PRO A 1 199 ? -16.970 -3.997 -9.105 1.00 63.16 199 PRO A C 1
ATOM 1594 O O . PRO A 1 199 ? -16.207 -3.512 -8.270 1.00 63.16 199 PRO A O 1
ATOM 1597 N N . GLU A 1 200 ? -17.773 -3.242 -9.851 1.00 64.62 200 GLU A N 1
ATOM 1598 C CA . GLU A 1 200 ? -17.931 -1.806 -9.618 1.00 64.62 200 GLU A CA 1
ATOM 1599 C C . GLU A 1 200 ? -18.768 -1.600 -8.346 1.00 64.62 200 GLU A C 1
ATOM 1601 O O . GLU A 1 200 ? -19.875 -2.117 -8.240 1.00 64.62 200 GLU A O 1
ATOM 1606 N N . ILE A 1 201 ? -18.204 -0.898 -7.359 1.00 62.03 201 ILE A N 1
ATOM 1607 C CA . ILE A 1 201 ? -18.800 -0.698 -6.020 1.00 62.03 201 ILE A CA 1
ATOM 1608 C C . ILE A 1 201 ? -19.241 0.751 -5.766 1.00 62.03 201 ILE A C 1
ATOM 1610 O O . ILE A 1 201 ? -19.533 1.121 -4.630 1.00 62.03 201 ILE A O 1
ATOM 1614 N N . LYS A 1 202 ? -19.250 1.602 -6.800 1.00 53.81 202 LYS A N 1
ATOM 1615 C CA . LYS A 1 202 ? -19.594 3.021 -6.643 1.00 53.81 202 LYS A CA 1
ATOM 1616 C C . LYS A 1 202 ? -21.040 3.164 -6.168 1.00 53.81 202 LYS A C 1
ATOM 1618 O O . LYS A 1 202 ? -21.955 2.823 -6.905 1.00 53.81 202 LYS A O 1
ATOM 1623 N N . GLY A 1 203 ? -21.215 3.725 -4.971 1.00 55.12 203 GLY A N 1
ATOM 1624 C CA . GLY A 1 203 ? -22.525 4.080 -4.417 1.00 55.12 203 GLY A CA 1
ATOM 1625 C C . GLY A 1 203 ? -23.168 3.037 -3.500 1.00 55.12 203 GLY A C 1
ATOM 1626 O O . GLY A 1 203 ? -24.273 3.284 -3.039 1.00 55.12 203 GLY A O 1
ATOM 1627 N N . LEU A 1 204 ? -22.500 1.915 -3.203 1.00 59.94 204 LEU A N 1
ATOM 1628 C CA . LEU A 1 204 ? -23.036 0.882 -2.308 1.00 59.94 204 LEU A CA 1
ATOM 1629 C C . LEU A 1 204 ? -22.617 1.114 -0.852 1.00 59.94 204 LEU A C 1
ATOM 1631 O O . LEU A 1 204 ? -21.477 1.489 -0.560 1.00 59.94 204 LEU A O 1
ATOM 1635 N N . THR A 1 205 ? -23.528 0.840 0.074 1.00 59.09 205 THR A N 1
ATOM 1636 C CA . THR A 1 205 ? -23.247 0.851 1.513 1.00 59.09 205 THR A CA 1
ATOM 1637 C C . THR A 1 205 ? -22.361 -0.341 1.912 1.00 59.09 205 THR A C 1
ATOM 1639 O O . THR A 1 205 ? -22.288 -1.354 1.214 1.00 59.09 205 THR A O 1
ATOM 1642 N N . LEU A 1 206 ? -21.647 -0.245 3.044 1.00 56.94 206 LEU A N 1
ATOM 1643 C CA . LEU A 1 206 ? -20.706 -1.289 3.499 1.00 56.94 206 LEU A CA 1
ATOM 1644 C C . LEU A 1 206 ? -21.366 -2.676 3.659 1.00 56.94 206 LEU A C 1
ATOM 1646 O O . LEU A 1 206 ? -20.713 -3.699 3.418 1.00 56.94 206 LEU A O 1
ATOM 1650 N N . ASP A 1 207 ? -22.653 -2.704 4.009 1.00 58.91 207 ASP A N 1
ATOM 1651 C CA . ASP A 1 207 ? -23.441 -3.929 4.163 1.00 58.91 207 ASP A CA 1
ATOM 1652 C C . ASP A 1 207 ? -23.800 -4.545 2.802 1.00 58.91 207 ASP A C 1
ATOM 1654 O O . ASP A 1 207 ? -23.648 -5.753 2.606 1.00 58.91 207 ASP A O 1
ATOM 1658 N N . GLU A 1 208 ? -24.141 -3.727 1.806 1.00 57.44 208 GLU A N 1
ATOM 1659 C CA . GLU A 1 208 ? -24.401 -4.176 0.432 1.00 57.44 208 GLU A CA 1
ATOM 1660 C C . GLU A 1 208 ? -23.129 -4.684 -0.257 1.00 57.44 208 GLU A C 1
ATOM 1662 O O . GLU A 1 208 ? -23.159 -5.709 -0.941 1.00 57.44 208 GLU A O 1
ATOM 1667 N N . ILE A 1 209 ? -21.974 -4.052 -0.007 1.00 61.59 209 ILE A N 1
ATOM 1668 C CA . ILE A 1 209 ? -20.667 -4.538 -0.483 1.00 61.59 209 ILE A CA 1
ATOM 1669 C C . ILE A 1 209 ? -20.406 -5.949 0.059 1.00 61.59 209 ILE A C 1
ATOM 1671 O O . ILE A 1 209 ? -19.917 -6.817 -0.667 1.00 61.59 209 ILE A O 1
ATOM 1675 N N . SER A 1 210 ? -20.742 -6.221 1.324 1.00 56.34 210 SER A N 1
ATOM 1676 C CA . SER A 1 210 ? -20.611 -7.571 1.885 1.00 56.34 210 SER A CA 1
ATOM 1677 C C . SER A 1 210 ? -21.486 -8.593 1.157 1.00 56.34 210 SER A C 1
ATOM 1679 O O . SER A 1 210 ? -21.007 -9.685 0.835 1.00 56.34 210 SER A O 1
ATOM 1681 N N . HIS A 1 211 ? -22.700 -8.192 0.776 1.00 56.66 211 HIS A N 1
ATOM 1682 C CA . HIS A 1 211 ? -23.652 -9.051 0.091 1.00 56.66 211 HIS A CA 1
ATOM 1683 C C . HIS A 1 211 ? -23.262 -9.336 -1.373 1.00 56.66 211 HIS A C 1
ATOM 1685 O O . HIS A 1 211 ? -23.414 -10.470 -1.845 1.00 56.66 211 HIS A O 1
ATOM 1691 N N . VAL A 1 212 ? -22.683 -8.348 -2.068 1.00 60.91 212 VAL A N 1
ATOM 1692 C CA . VAL A 1 212 ? -22.130 -8.471 -3.432 1.00 60.91 212 VAL A CA 1
ATOM 1693 C C . VAL A 1 212 ? -20.981 -9.477 -3.487 1.00 60.91 212 VAL A C 1
ATOM 1695 O O . VAL A 1 212 ? -20.898 -10.298 -4.408 1.00 60.91 212 VAL A O 1
ATOM 1698 N N . PHE A 1 213 ? -20.093 -9.458 -2.490 1.00 56.53 213 PHE A N 1
ATOM 1699 C CA . PHE A 1 213 ? -18.959 -10.381 -2.451 1.00 56.53 213 PHE A CA 1
ATOM 1700 C C . PHE A 1 213 ? -19.376 -11.839 -2.177 1.00 56.53 213 PHE A C 1
ATOM 1702 O O . PHE A 1 213 ? -18.701 -12.746 -2.687 1.00 56.53 213 PHE A O 1
ATOM 1709 N N . ASP A 1 214 ? -20.486 -12.071 -1.463 1.00 57.56 214 ASP A N 1
ATOM 1710 C CA . ASP A 1 214 ? -21.035 -13.409 -1.183 1.00 57.56 214 ASP A CA 1
ATOM 1711 C C . ASP A 1 214 ? -21.768 -14.029 -2.386 1.00 57.56 214 ASP A C 1
ATOM 1713 O O . ASP A 1 214 ? -21.503 -15.181 -2.736 1.00 57.56 214 ASP A O 1
ATOM 1717 N N . LYS A 1 215 ? -22.629 -13.278 -3.087 1.00 49.66 215 LYS A N 1
ATOM 1718 C CA . LYS A 1 215 ? -23.447 -13.814 -4.199 1.00 49.66 215 LYS A CA 1
ATOM 1719 C C . LYS A 1 215 ? -22.808 -13.695 -5.594 1.00 49.66 215 LYS A C 1
ATOM 1721 O O . LYS A 1 215 ? -23.231 -14.387 -6.517 1.00 49.66 215 LYS A O 1
ATOM 1726 N N . GLY A 1 216 ? -21.738 -12.912 -5.762 1.00 54.25 216 GLY A N 1
ATOM 1727 C CA . GLY A 1 216 ? -21.0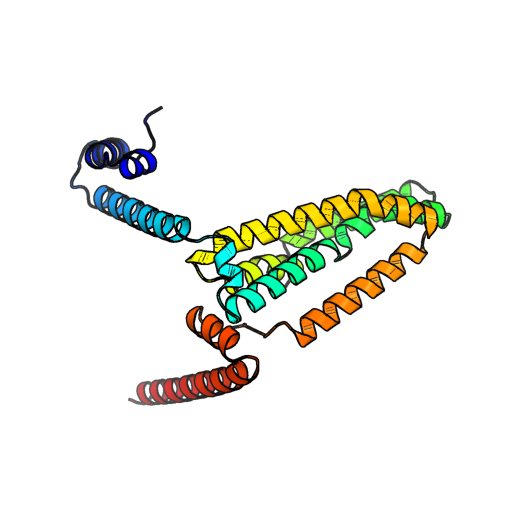98 -12.701 -7.070 1.00 54.25 216 GLY A CA 1
ATOM 1728 C C . GLY A 1 216 ? -21.885 -11.748 -7.982 1.00 54.25 216 GLY A C 1
ATOM 1729 O O . GLY A 1 216 ? -22.902 -11.197 -7.578 1.00 54.25 216 GLY A O 1
ATOM 1730 N N . ARG A 1 217 ? -21.391 -11.535 -9.214 1.00 45.75 217 ARG A N 1
ATOM 1731 C CA . ARG A 1 217 ? -21.775 -10.445 -10.148 1.00 45.75 217 ARG A CA 1
ATOM 1732 C C . ARG A 1 217 ? -23.293 -10.211 -10.319 1.00 45.75 217 ARG A C 1
ATOM 1734 O O . ARG A 1 217 ? -23.681 -9.064 -10.485 1.00 45.75 217 ARG A O 1
ATOM 1741 N N . GLY A 1 218 ? -24.131 -11.246 -10.200 1.00 44.66 218 GLY A N 1
ATOM 1742 C CA . GLY A 1 218 ? -25.596 -11.126 -10.294 1.00 44.66 218 GLY A CA 1
ATOM 1743 C C . GLY A 1 218 ? -26.261 -10.360 -9.140 1.00 44.66 218 GLY A C 1
ATOM 1744 O O . GLY A 1 218 ? -27.312 -9.761 -9.330 1.00 44.66 218 GLY A O 1
ATOM 1745 N N . ALA A 1 219 ? -25.627 -10.285 -7.966 1.00 48.72 219 ALA A N 1
ATOM 1746 C CA . ALA A 1 219 ? -26.137 -9.475 -6.859 1.00 48.72 219 ALA A CA 1
ATOM 1747 C C . ALA A 1 219 ? -25.961 -7.970 -7.090 1.00 48.72 219 ALA A C 1
ATOM 1749 O O . ALA A 1 219 ? -26.698 -7.191 -6.505 1.00 48.72 219 ALA A O 1
ATOM 1750 N N . VAL A 1 220 ? -25.017 -7.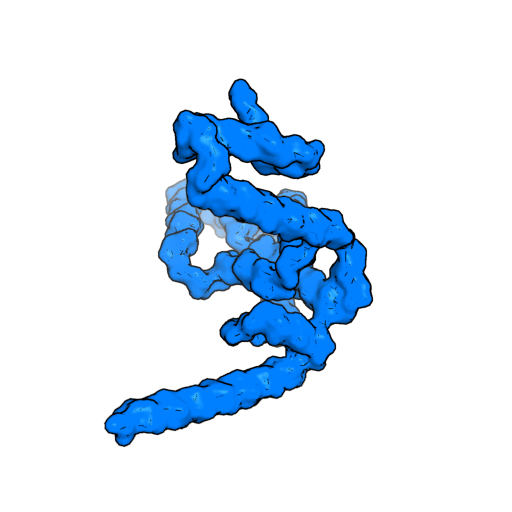557 -7.945 1.00 49.25 220 VAL A N 1
ATOM 1751 C CA . VAL A 1 220 ? -24.855 -6.143 -8.326 1.00 49.25 220 VAL A CA 1
ATOM 1752 C C . VAL A 1 220 ? -26.018 -5.695 -9.209 1.00 49.25 220 VAL A C 1
ATOM 1754 O O . VAL A 1 220 ? -26.511 -4.589 -9.039 1.00 49.25 220 VAL A O 1
ATOM 1757 N N . GLU A 1 221 ? -26.496 -6.556 -10.113 1.00 51.53 221 GLU A N 1
ATOM 1758 C CA . GLU A 1 221 ? -27.688 -6.281 -10.928 1.00 51.53 221 GLU A CA 1
ATOM 1759 C C . GLU A 1 221 ? -28.971 -6.280 -10.089 1.00 51.53 221 GLU A C 1
ATOM 1761 O O . GLU A 1 221 ? -29.780 -5.373 -10.253 1.00 51.53 221 GLU A O 1
ATOM 1766 N N . GLU A 1 222 ? -29.134 -7.215 -9.145 1.00 54.25 222 GLU A N 1
ATOM 1767 C CA . GLU A 1 222 ? -30.279 -7.210 -8.217 1.00 54.25 222 GLU A CA 1
ATOM 1768 C C . GLU A 1 222 ? -30.265 -6.006 -7.263 1.00 54.25 222 GLU A C 1
ATOM 1770 O O . GLU A 1 222 ? -31.307 -5.392 -7.051 1.00 54.25 222 GLU A O 1
ATOM 1775 N N . LEU A 1 223 ? -29.106 -5.628 -6.712 1.00 54.50 223 LEU A N 1
ATOM 1776 C CA . LEU A 1 223 ? -28.982 -4.458 -5.835 1.00 54.50 223 LEU A CA 1
ATOM 1777 C C . LEU A 1 223 ? -29.144 -3.147 -6.601 1.00 54.50 223 LEU A C 1
ATOM 1779 O O . LEU A 1 223 ? -29.806 -2.253 -6.095 1.00 54.50 223 LEU A O 1
ATOM 1783 N N . ASN A 1 224 ? -28.620 -3.031 -7.824 1.00 54.28 224 ASN A N 1
ATOM 1784 C CA . ASN A 1 224 ? -28.867 -1.855 -8.663 1.00 54.28 224 ASN A CA 1
ATOM 1785 C C . ASN A 1 224 ? -30.338 -1.765 -9.095 1.00 54.28 224 ASN A C 1
ATOM 1787 O O . ASN A 1 224 ? -30.882 -0.665 -9.158 1.00 54.28 224 ASN A O 1
ATOM 1791 N N . ALA A 1 225 ? -30.999 -2.899 -9.351 1.00 54.41 225 ALA A N 1
ATOM 1792 C CA . ALA A 1 225 ? -32.436 -2.935 -9.614 1.00 54.41 225 ALA A CA 1
ATOM 1793 C C . ALA A 1 225 ? -33.255 -2.546 -8.368 1.00 54.41 225 ALA A C 1
ATOM 1795 O O . ALA A 1 225 ? -34.220 -1.791 -8.482 1.00 54.41 225 ALA A O 1
ATOM 1796 N N . TYR A 1 226 ? -32.846 -2.992 -7.176 1.00 53.66 226 TYR A N 1
ATOM 1797 C CA . TYR A 1 226 ? -33.492 -2.640 -5.910 1.00 53.66 226 TYR A CA 1
ATOM 1798 C C . TYR A 1 226 ? -33.259 -1.170 -5.520 1.00 53.66 226 TYR A C 1
ATOM 1800 O O . TYR A 1 226 ? -34.220 -0.449 -5.263 1.00 53.66 226 TYR A O 1
ATOM 1808 N N . ALA A 1 227 ? -32.019 -0.679 -5.561 1.00 50.97 227 ALA A N 1
ATOM 1809 C CA . ALA A 1 227 ? -31.684 0.722 -5.305 1.00 50.97 227 ALA A CA 1
ATOM 1810 C C . ALA A 1 227 ? -32.361 1.665 -6.314 1.00 50.97 227 ALA A C 1
ATOM 1812 O O . ALA A 1 227 ? -32.854 2.725 -5.932 1.00 50.97 227 ALA A O 1
ATOM 1813 N N . GLY A 1 228 ? -32.471 1.250 -7.583 1.00 52.78 228 GLY A N 1
ATOM 1814 C CA . GLY A 1 228 ? -33.267 1.950 -8.592 1.00 52.78 228 GLY A CA 1
ATOM 1815 C C . GLY A 1 228 ? -34.749 2.044 -8.216 1.00 52.78 228 GLY A C 1
ATOM 1816 O O . GLY A 1 228 ? -35.332 3.116 -8.340 1.00 52.78 228 GLY A O 1
ATOM 1817 N N . SER A 1 229 ? -35.338 0.969 -7.680 1.00 50.19 229 SER A N 1
ATOM 1818 C CA . SER A 1 229 ? -36.743 0.965 -7.246 1.00 50.19 229 SER A CA 1
ATOM 1819 C C . SER A 1 229 ? -37.013 1.823 -6.002 1.00 50.19 229 SER A C 1
ATOM 1821 O O . SER A 1 229 ? -38.043 2.484 -5.941 1.00 50.19 229 SER A O 1
ATOM 1823 N N . VAL A 1 230 ? -36.073 1.891 -5.051 1.00 51.38 230 VAL A N 1
ATOM 1824 C CA . VAL A 1 230 ? -36.193 2.716 -3.832 1.00 51.38 230 VAL A CA 1
ATOM 1825 C C . VAL A 1 230 ? -36.031 4.208 -4.140 1.00 51.38 230 VAL A C 1
ATOM 1827 O O . VAL A 1 230 ? -36.741 5.039 -3.578 1.00 51.38 230 VAL A O 1
ATOM 1830 N N . HIS A 1 231 ? -35.140 4.571 -5.068 1.00 51.53 231 HIS A N 1
ATOM 1831 C CA . HIS A 1 231 ? -35.026 5.954 -5.541 1.00 51.53 231 HIS A CA 1
ATOM 1832 C C . HIS A 1 231 ? -36.264 6.418 -6.319 1.00 51.53 231 HIS A C 1
ATOM 1834 O O . HIS A 1 231 ? -36.625 7.591 -6.243 1.00 51.53 231 HIS A O 1
ATOM 1840 N N . GLU A 1 232 ? -36.927 5.512 -7.040 1.00 51.34 232 GLU A N 1
ATOM 1841 C CA . GLU A 1 232 ? -38.167 5.816 -7.755 1.00 51.34 232 GLU A CA 1
ATOM 1842 C C . GLU A 1 232 ? -39.385 5.936 -6.821 1.00 51.34 232 GLU A C 1
ATOM 1844 O O . GLU A 1 232 ? -40.332 6.648 -7.148 1.00 51.34 232 GLU A O 1
ATOM 1849 N N . ASP A 1 233 ? -39.360 5.267 -5.665 1.00 50.06 233 ASP A N 1
ATOM 1850 C CA . ASP A 1 233 ? -40.408 5.343 -4.637 1.00 50.06 233 ASP A CA 1
ATOM 1851 C C . ASP A 1 233 ? -40.268 6.616 -3.782 1.00 50.06 233 ASP A C 1
ATOM 1853 O O . ASP A 1 233 ? -41.213 7.397 -3.677 1.00 50.06 233 ASP A O 1
ATOM 1857 N N . ASN A 1 234 ? -39.052 6.928 -3.311 1.00 44.84 234 ASN A N 1
ATOM 1858 C CA . ASN A 1 234 ? -38.774 8.175 -2.580 1.00 44.84 234 ASN A CA 1
ATOM 1859 C C . ASN A 1 234 ? -39.041 9.428 -3.435 1.00 44.84 234 ASN A C 1
ATOM 1861 O O . ASN A 1 234 ? -39.601 10.402 -2.944 1.00 44.84 234 ASN A O 1
ATOM 1865 N N . GLY A 1 235 ? -38.724 9.396 -4.736 1.00 47.25 235 GLY A N 1
ATOM 1866 C CA . GLY A 1 235 ? -39.042 10.506 -5.641 1.00 47.25 235 GLY A CA 1
ATOM 1867 C C . GLY A 1 235 ? -40.549 10.742 -5.822 1.00 47.25 235 GLY A C 1
ATOM 1868 O O . GLY A 1 235 ? -40.972 11.875 -6.045 1.00 47.25 235 GLY A O 1
ATOM 1869 N N . LYS A 1 236 ? -41.377 9.696 -5.691 1.00 49.84 236 LYS A N 1
ATOM 1870 C CA . LYS A 1 236 ? -42.846 9.800 -5.757 1.00 49.84 236 LYS A CA 1
ATOM 1871 C C . LYS A 1 236 ? -43.447 10.301 -4.442 1.00 49.84 236 LYS A C 1
ATOM 1873 O O . LYS A 1 236 ? -44.456 11.007 -4.486 1.00 49.84 236 LYS A O 1
ATOM 1878 N N . GLU A 1 237 ? -42.846 9.975 -3.297 1.00 47.91 237 GLU A N 1
ATOM 1879 C CA . GLU A 1 237 ? -43.236 10.528 -1.991 1.00 47.91 237 GLU A CA 1
ATOM 1880 C C . GLU A 1 237 ? -42.883 12.019 -1.869 1.00 47.91 237 GLU A C 1
ATOM 1882 O O . GLU A 1 237 ? -43.728 12.811 -1.441 1.00 47.91 237 GLU A O 1
ATOM 1887 N N . ASP A 1 238 ? -41.703 12.427 -2.343 1.00 47.41 238 ASP A N 1
ATOM 1888 C CA . ASP A 1 238 ? -41.267 13.828 -2.350 1.00 47.41 238 ASP A CA 1
ATOM 1889 C C . ASP A 1 238 ? -42.156 14.697 -3.272 1.00 47.41 238 ASP A C 1
ATOM 1891 O O . ASP A 1 238 ? -42.615 15.771 -2.878 1.00 47.41 238 ASP A O 1
ATOM 1895 N N . GLU A 1 239 ? -42.529 14.196 -4.459 1.00 53.00 239 GLU A N 1
ATOM 1896 C CA . GLU A 1 239 ? -43.491 14.859 -5.363 1.00 53.00 239 GLU A CA 1
ATOM 1897 C C . GLU A 1 239 ? -44.940 14.902 -4.832 1.00 53.00 239 GLU A C 1
ATOM 1899 O O . GLU A 1 239 ? -45.774 15.677 -5.328 1.00 53.00 239 GLU A O 1
ATOM 1904 N N . ALA A 1 240 ? -45.286 14.037 -3.875 1.00 52.50 240 ALA A N 1
ATOM 1905 C CA . ALA A 1 240 ? -46.586 14.033 -3.208 1.00 52.50 240 ALA A CA 1
ATOM 1906 C C . ALA A 1 240 ? -46.624 14.997 -2.010 1.00 52.50 240 ALA A C 1
ATOM 1908 O O . ALA A 1 240 ? -47.702 15.497 -1.671 1.00 52.50 240 ALA A O 1
ATOM 1909 N N . TYR A 1 241 ? -45.470 15.281 -1.398 1.00 48.81 241 TYR A N 1
ATOM 1910 C CA . TYR A 1 241 ? -45.313 16.278 -0.340 1.00 48.81 241 TYR A CA 1
ATOM 1911 C C . TYR A 1 241 ? -45.355 17.710 -0.895 1.00 48.81 241 TYR A C 1
ATOM 1913 O O . TYR A 1 241 ? -46.092 18.534 -0.365 1.00 48.81 241 TYR A O 1
ATOM 1921 N N . ASP A 1 242 ? -44.691 17.978 -2.025 1.00 51.34 242 ASP A N 1
ATOM 1922 C CA . ASP A 1 242 ? -44.683 19.301 -2.685 1.00 51.34 242 ASP A CA 1
ATOM 1923 C C . ASP A 1 242 ? -46.022 19.692 -3.352 1.00 51.34 242 ASP A C 1
ATOM 1925 O O . ASP A 1 242 ? -46.196 20.819 -3.821 1.00 51.34 242 ASP A O 1
ATOM 1929 N N . ARG A 1 243 ? -46.993 18.770 -3.411 1.00 54.09 243 ARG A N 1
ATOM 1930 C CA . ARG A 1 243 ? -48.342 19.001 -3.966 1.00 54.09 243 ARG A CA 1
ATOM 1931 C C . ARG A 1 243 ? -49.427 19.299 -2.921 1.00 54.09 243 ARG A C 1
ATOM 1933 O O . ARG A 1 243 ? -50.589 19.439 -3.313 1.00 54.09 243 ARG A O 1
ATOM 1940 N N . LYS A 1 244 ? -49.088 19.384 -1.632 1.00 44.66 244 LYS A N 1
ATOM 1941 C CA . LYS A 1 244 ? -50.002 19.787 -0.546 1.00 44.66 244 LYS A CA 1
ATOM 1942 C C . LYS A 1 244 ? -49.667 21.175 -0.020 1.00 44.66 244 LYS A C 1
ATOM 1944 O O . LYS A 1 244 ? -50.638 21.880 0.332 1.00 44.66 244 LYS A O 1
#

Secondary structure (DSSP, 8-state):
-PPPHHHHHHTT-HHHHHHHHHHHHSTT-SS-HHHHHHHHHHHHHHHHHHHHHT--TTHHHHSHHHHHHHHHHHHHHHHHHHSTHHHHHHHHHHHHHHTT---HHHHHHHHHHHHHHHHHGGGS-TT-HHHHHHHHHHHSS-HHHHHHHHHHHHHHHHHHHHHHHHHHHHHHHHHGGGHHHHHHHHHHHHHHHHHHH----TT--HHHHHHHHHH-THHHHHHHHHHHHHHHHHHHHHHHHTT-

Foldseek 3Di:
DDDALLVCVVVVNNVVSLQVLCVPPVVRDSPDPVSVVVSVVSVVVVVLVVLLVPDDPCVLVPDQLSVLLLVLLLLLLLLLLLPCLVVCLVCVQVLCVVVVNDDPVVSVVVNVVSVVVVVCVVVDPPVDPNNVSVVVNQLLDDSSCRVVSVVVSVVSNVVSVVCCVPVSVVCCVVPRPCSVVVSVVVSVVSVVVCVPSPDDCPPDDSVLSSVCSRPDDVSVVVVVVVVVVVVVVVVVVVVVVVVD

Radius of gyration: 25.85 Å; chains: 1; bounding box: 74×41×66 Å

Sequence (244 aa):
MPESPRWLIKQGRVDDAHRVLAKHHANGDMDDPLVLHEMQEIRAALEAEKEQQQTSYLDFFKTPANRRRLFVILVISVGTNWVGNGVVSYYLSPILKLVGITKPVEVSAINGCLALWNFCRPYRPPTAVADLHRSYTTEILPYSLRTRGLGIFVAVQNAALAFNTYVNPIALSAIGWKYYTVFIATTAVIFVIIWFFFPEIKGLTLDEISHVFDKGRGAVEELNAYAGSVHEDNGKEDEAYDRK